Protein AF-A0A0L0T5P8-F1 (afdb_monomer_lite)

Sequence (283 aa):
MVDRSAELSKWLMRARSWLYVDDERKSKTWSIARNLPKYTPVHAQFDTRGKLIWRFAPSTKNEPVLVASTGDAEQVAEFVERTKAEVDQLFSLLPENVCAVVAAEFPDAESELNEVILDLGRRPLLRFFGTSKPAAELTQLPPVTMEDLEAIFEGRKWSSDRRGGIDGMLHRISWISDRDDNVVGLTIRVGRACPPGYGVGQMLQDLVASGKSILILGKPGSGKTHTLRDLCARLSEAGNNVMVVDTSNEVGGPGNIPILSSDTSGRCEPTLVPASLVRVPPR

InterPro domains:
  IPR027417 P-loop containing nucleoside triphosphate hydrolase [G3DSA:3.40.50.300] (199-280)
  IPR027417 P-loop containing nucleoside triphosphate hydrolase [SSF52540] (203-253)

pLDDT: mean 74.09, std 18.76, range [21.67, 97.81]

Radius of gyration: 22.83 Å; chains: 1; bounding box: 57×48×64 Å

Organism: Allomyces macrogynus (strain ATCC 38327) (NCBI:txid578462)

Foldseek 3Di:
DVVVVVVVVVVVVVVVVVVVCVVQLQDPDKDQDQDDDPPADWAWAADPVRGIIIGHDRDDDPDDPPLQQVDDPVQLVVQVVVLLVQLVVVLVLADPVVSVLCVVPPVCCSPFWFKWKAFAQAAIWTPGPPDPDHIDGSPVDGHHHLVRVCSNVPPFDADPQQWGADAQAQKIKHFDADPVRRTRMIMIGSDDAHRHSPACLVRCVVVVVVVDDDDDDDDPPPCRLNSVLNNQQVCVVVVDQDEDADQPCNNQHRHPHGHPSRDPPPRYDDDPDDPPDDDDDDD

Secondary structure (DSSP, 8-state):
-HHHHHHHHHHHHHHHHHHHHHHHHT--SPB--SSPPTTS-EEEEE-TTS-EEEEEPP--TTS-------S-HHHHHHHHHHHHHHHHHHHTTS-HHHHHHHHHH-TTHHHH--EEEEETTS--EEE-SSSSPPPEE-TTSPPPPHHHHHHHHTT----TTSEEE-TTS--EEEEEE-TT--EEEEEEE---PPPTT-SGGGGGHHHHHTT-------STTSSHHHHHHHHHHHHHHTT--EEEE-TTSSSS-SSSSPPGGG-SSS-EEEE---TT---PPP-

Structure (mmCIF, N/CA/C/O backbone):
data_AF-A0A0L0T5P8-F1
#
_entry.id   AF-A0A0L0T5P8-F1
#
loop_
_atom_site.group_PDB
_atom_site.id
_atom_site.type_symbol
_atom_site.label_atom_id
_atom_site.label_alt_id
_atom_site.label_comp_id
_atom_site.label_asym_id
_atom_site.label_entity_id
_atom_site.label_seq_id
_atom_site.pdbx_PDB_ins_code
_atom_site.Cartn_x
_atom_site.Cartn_y
_atom_site.Cartn_z
_atom_site.occupancy
_atom_site.B_iso_or_equiv
_atom_site.auth_seq_id
_atom_site.auth_comp_id
_atom_site.auth_asym_id
_atom_site.auth_atom_id
_atom_site.pdbx_PDB_model_num
ATOM 1 N N . MET A 1 1 ? -34.380 10.183 -28.762 1.00 47.28 1 MET A N 1
ATOM 2 C CA . MET A 1 1 ? -35.395 10.556 -27.743 1.00 47.28 1 MET A CA 1
ATOM 3 C C . MET A 1 1 ? -35.392 9.647 -26.509 1.00 47.28 1 MET A C 1
ATOM 5 O O . MET A 1 1 ? -35.661 10.158 -25.434 1.00 47.28 1 MET A O 1
ATOM 9 N N . VAL A 1 2 ? -35.050 8.356 -26.623 1.00 48.84 2 VAL A N 1
ATOM 10 C CA . VAL A 1 2 ? -35.045 7.388 -25.498 1.00 48.84 2 VAL A CA 1
ATOM 11 C C . VAL A 1 2 ? -33.939 7.658 -24.453 1.00 48.84 2 VAL A C 1
ATOM 13 O O . VAL A 1 2 ? -34.150 7.448 -23.264 1.00 48.84 2 VAL A O 1
ATOM 16 N N . ASP A 1 3 ? -32.800 8.218 -24.869 1.00 55.69 3 ASP A N 1
ATOM 17 C CA . ASP A 1 3 ? -31.620 8.425 -24.008 1.00 55.69 3 ASP A CA 1
ATOM 18 C C . ASP A 1 3 ? -31.807 9.530 -22.944 1.00 55.69 3 ASP A C 1
ATOM 20 O O . ASP A 1 3 ? -31.487 9.361 -21.767 1.00 55.69 3 ASP A O 1
ATOM 24 N N . ARG A 1 4 ? -32.488 10.628 -23.311 1.00 47.72 4 ARG A N 1
ATOM 25 C CA . ARG A 1 4 ? -32.796 11.730 -22.376 1.00 47.72 4 ARG A CA 1
ATOM 26 C C . ARG A 1 4 ? -33.730 11.303 -21.245 1.00 47.72 4 ARG A C 1
ATOM 28 O O . ARG A 1 4 ? -33.654 11.860 -20.156 1.00 47.72 4 ARG A O 1
ATOM 35 N N . SER A 1 5 ? -34.599 10.318 -21.483 1.00 54.16 5 SER A N 1
ATOM 36 C CA . SER A 1 5 ? -35.492 9.798 -20.443 1.00 54.16 5 SER A CA 1
ATOM 37 C C . SER A 1 5 ? -34.725 8.988 -19.399 1.00 54.16 5 SER A C 1
ATOM 39 O O . SER A 1 5 ? -35.028 9.098 -18.214 1.00 54.16 5 SER A O 1
ATOM 41 N N . ALA A 1 6 ? -33.722 8.207 -19.810 1.00 55.28 6 ALA A N 1
ATOM 42 C CA . ALA A 1 6 ? -32.879 7.446 -18.891 1.00 55.28 6 ALA A CA 1
ATOM 43 C C . ALA A 1 6 ? -31.978 8.369 -18.052 1.00 55.28 6 ALA A C 1
ATOM 45 O O . ALA A 1 6 ? -31.805 8.140 -16.851 1.00 55.28 6 ALA A O 1
ATOM 46 N N . GLU A 1 7 ? -31.450 9.438 -18.652 1.00 54.88 7 GLU A N 1
ATOM 47 C CA . GLU A 1 7 ? -30.714 10.477 -17.925 1.00 54.88 7 GLU A CA 1
ATOM 48 C C . GLU A 1 7 ? -31.597 11.239 -16.933 1.00 54.88 7 GLU A C 1
ATOM 50 O O . GLU A 1 7 ? -31.211 11.391 -15.773 1.00 54.88 7 GLU A O 1
ATOM 55 N N . LEU A 1 8 ? -32.808 11.641 -17.334 1.00 54.22 8 LEU A N 1
ATOM 56 C CA . LEU A 1 8 ? -33.781 12.291 -16.449 1.00 54.22 8 LEU A CA 1
ATOM 57 C C . LEU A 1 8 ? -34.194 11.389 -15.281 1.00 54.22 8 LEU A C 1
ATOM 59 O O . LEU A 1 8 ? -34.279 11.863 -14.151 1.00 54.22 8 LEU A O 1
ATOM 63 N N . SER A 1 9 ? -34.396 10.088 -15.509 1.00 59.34 9 SER A N 1
ATOM 64 C CA . SER A 1 9 ? -34.693 9.132 -14.435 1.00 59.34 9 SER A CA 1
ATOM 65 C C . SER A 1 9 ? -33.516 8.953 -13.474 1.00 59.34 9 SER A C 1
ATOM 67 O O . SER A 1 9 ? -33.719 8.936 -12.259 1.00 59.34 9 SER A O 1
ATOM 69 N N . LYS A 1 10 ? -32.277 8.873 -13.982 1.00 52.38 10 LYS A N 1
ATOM 70 C CA . LYS A 1 10 ? -31.066 8.845 -13.141 1.00 52.38 10 LYS A CA 1
ATOM 71 C C . LYS A 1 10 ? -30.913 10.136 -12.335 1.00 52.38 10 LYS A C 1
ATOM 73 O O . LYS A 1 10 ? -30.561 10.076 -11.157 1.00 52.38 10 LYS A O 1
ATOM 78 N N . TRP A 1 11 ? -31.202 11.285 -12.945 1.00 66.06 11 TRP A N 1
ATOM 79 C CA . TRP A 1 11 ? -31.170 12.587 -12.284 1.00 66.06 11 TRP A CA 1
ATOM 80 C C . TRP A 1 11 ? -32.248 12.699 -11.200 1.00 66.06 11 TRP A C 1
ATOM 82 O O . TRP A 1 11 ? -31.926 13.055 -10.074 1.00 66.06 11 TRP A O 1
ATOM 92 N N . LEU A 1 12 ? -33.491 12.292 -11.478 1.00 52.56 12 LEU A N 1
ATOM 93 C CA . LEU A 1 12 ? -34.589 12.268 -10.503 1.00 52.56 12 LEU A CA 1
ATOM 94 C C . LEU A 1 12 ? -34.314 11.315 -9.336 1.00 52.56 12 LEU A C 1
ATOM 96 O O . LEU A 1 12 ? -34.609 11.654 -8.193 1.00 52.56 12 LEU A O 1
ATOM 100 N N . MET A 1 13 ? -33.728 10.144 -9.599 1.00 48.88 13 MET A N 1
ATOM 101 C CA . MET A 1 13 ? -33.300 9.220 -8.544 1.00 48.88 13 MET A CA 1
ATOM 102 C C . MET A 1 13 ? -32.196 9.829 -7.676 1.00 48.88 13 MET A C 1
ATOM 104 O O . MET A 1 13 ? -32.264 9.729 -6.453 1.00 48.88 13 MET A O 1
ATOM 108 N N . ARG A 1 14 ? -31.220 10.518 -8.280 1.00 49.72 14 ARG A N 1
ATOM 109 C CA . ARG A 1 14 ? -30.186 11.257 -7.540 1.00 49.72 14 ARG A CA 1
ATOM 110 C C . ARG A 1 14 ? -30.776 12.408 -6.732 1.00 49.72 14 ARG A C 1
ATOM 112 O O . ARG A 1 14 ? -30.467 12.511 -5.555 1.00 49.72 14 ARG A O 1
ATOM 119 N N . ALA A 1 15 ? -31.655 13.216 -7.318 1.00 53.31 15 ALA A N 1
ATOM 120 C CA . ALA A 1 15 ? -32.298 14.347 -6.656 1.00 53.31 15 ALA A CA 1
ATOM 121 C C . ALA A 1 15 ? -33.186 13.895 -5.486 1.00 53.31 15 ALA A C 1
ATOM 123 O O . ALA A 1 15 ? -33.102 14.461 -4.402 1.00 53.31 15 ALA A O 1
ATOM 124 N N . ARG A 1 16 ? -33.976 12.826 -5.662 1.00 47.94 16 ARG A N 1
ATOM 125 C CA . ARG A 1 16 ? -34.761 12.214 -4.577 1.00 47.94 16 ARG A CA 1
ATOM 126 C C . ARG A 1 16 ? -33.877 11.605 -3.498 1.00 47.94 16 ARG A C 1
ATOM 128 O O . ARG A 1 16 ? -34.173 11.786 -2.326 1.00 47.94 16 ARG A O 1
ATOM 135 N N . SER A 1 17 ? -32.791 10.928 -3.874 1.00 49.50 17 SER A N 1
ATOM 136 C CA . SER A 1 17 ? -31.805 10.429 -2.911 1.00 49.50 17 SER A CA 1
ATOM 137 C C . SER A 1 17 ? -31.167 11.574 -2.127 1.00 49.50 17 SER A C 1
ATOM 139 O O . SER A 1 17 ? -30.911 11.416 -0.942 1.00 49.50 17 SER A O 1
ATOM 141 N N . TRP A 1 18 ? -30.921 12.717 -2.769 1.00 53.34 18 TRP A N 1
ATOM 142 C CA . TRP A 1 18 ? -30.326 13.891 -2.138 1.00 53.34 18 TRP A CA 1
ATOM 143 C C . TRP A 1 18 ? -31.306 14.585 -1.185 1.00 53.34 18 TRP A C 1
ATOM 145 O O . TRP A 1 18 ? -30.951 14.870 -0.049 1.00 53.34 18 TRP A O 1
ATOM 155 N N . LEU A 1 19 ? -32.560 14.772 -1.608 1.00 56.53 19 LEU A N 1
ATOM 156 C CA . LEU A 1 19 ? -33.640 15.305 -0.768 1.00 56.53 19 LEU A CA 1
ATOM 157 C C . LEU A 1 19 ? -33.952 14.390 0.423 1.00 56.53 19 LEU A C 1
ATOM 159 O O . LEU A 1 19 ? -34.147 14.879 1.528 1.00 56.53 19 LEU A O 1
ATOM 163 N N . TYR A 1 20 ? -33.955 13.071 0.214 1.00 54.75 20 TYR A N 1
ATOM 164 C CA . TYR A 1 20 ? -34.126 12.089 1.286 1.00 54.75 20 TYR A CA 1
ATOM 165 C C . TYR A 1 20 ? -32.984 12.170 2.308 1.00 54.75 20 TYR A C 1
ATOM 167 O O . TYR A 1 20 ? -33.226 12.172 3.511 1.00 54.75 20 TYR A O 1
ATOM 175 N N . VAL A 1 21 ? -31.741 12.302 1.833 1.00 57.31 21 VAL A N 1
ATOM 176 C CA . VAL A 1 21 ? -30.575 12.513 2.700 1.00 57.31 21 VAL A CA 1
ATOM 177 C C . VAL A 1 21 ? -30.671 13.843 3.457 1.00 57.31 21 VAL A C 1
ATOM 179 O O . VAL A 1 21 ? -30.341 13.864 4.635 1.00 57.31 21 VAL A O 1
ATOM 182 N N . ASP A 1 22 ? -31.137 14.932 2.835 1.00 59.44 22 ASP A N 1
ATOM 183 C CA . ASP A 1 22 ? -31.295 16.243 3.494 1.00 59.44 22 ASP A CA 1
ATOM 184 C C . ASP A 1 22 ? -32.373 16.241 4.591 1.00 59.44 22 ASP A C 1
ATOM 186 O O . ASP A 1 22 ? -32.187 16.845 5.650 1.00 59.44 22 ASP A O 1
ATOM 190 N N . ASP A 1 23 ? -33.486 15.540 4.366 1.00 57.91 23 ASP A N 1
ATOM 191 C CA . ASP A 1 23 ? -34.571 15.431 5.344 1.00 57.91 23 ASP A CA 1
ATOM 192 C C . ASP A 1 23 ? -34.161 14.561 6.545 1.00 57.91 23 ASP A C 1
ATOM 194 O O . ASP A 1 23 ? -34.309 14.961 7.701 1.00 57.91 23 ASP A O 1
ATOM 198 N N . GLU A 1 24 ? -33.503 13.427 6.288 1.00 59.59 24 GLU A N 1
ATOM 199 C CA . GLU A 1 24 ? -32.916 12.582 7.335 1.00 59.59 24 GLU A CA 1
ATOM 200 C C . GLU A 1 24 ? -31.764 13.282 8.080 1.00 59.59 24 GLU A C 1
ATOM 202 O O . GLU A 1 24 ? -31.577 13.054 9.276 1.00 59.59 24 GLU A O 1
ATOM 207 N N . ARG A 1 25 ? -31.015 14.189 7.428 1.00 58.19 25 ARG A N 1
ATOM 208 C CA . ARG A 1 25 ? -29.945 14.980 8.069 1.00 58.19 25 ARG A CA 1
ATOM 209 C C . ARG A 1 25 ? -30.462 15.868 9.202 1.00 58.19 25 ARG A C 1
ATOM 211 O O . ARG A 1 25 ? -29.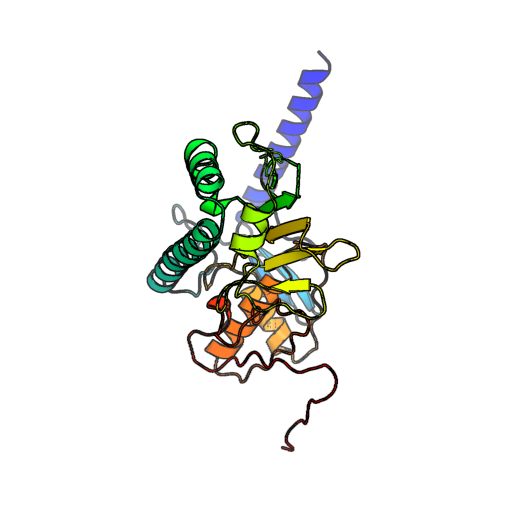710 16.194 10.121 1.00 58.19 25 ARG A O 1
ATOM 218 N N . LYS A 1 26 ? -31.743 16.245 9.153 1.00 56.72 26 LYS A N 1
ATOM 219 C CA . LYS A 1 26 ? -32.428 17.020 10.200 1.00 56.72 26 LYS A CA 1
ATOM 220 C C . LYS A 1 26 ? -32.929 16.135 11.343 1.00 56.72 26 LYS A C 1
ATOM 222 O O . LYS A 1 26 ? -33.225 16.649 12.424 1.00 56.72 26 LYS A O 1
ATOM 227 N N . SER A 1 27 ? -32.995 14.819 11.140 1.00 58.53 27 SER A N 1
ATOM 228 C CA . SER A 1 27 ? -33.409 13.872 12.167 1.00 58.53 27 SER A CA 1
ATOM 229 C C . SER A 1 27 ? -32.291 13.606 13.182 1.00 58.53 27 SER A C 1
ATOM 231 O O . SER A 1 27 ? -31.154 13.292 12.836 1.00 58.53 27 SER A O 1
ATOM 233 N N . LYS A 1 28 ? -32.619 13.693 14.478 1.00 62.12 28 LYS A N 1
ATOM 234 C CA . LYS A 1 28 ? -31.702 13.353 15.586 1.00 62.12 28 LYS A CA 1
ATOM 235 C C . LYS A 1 28 ? -31.730 11.865 1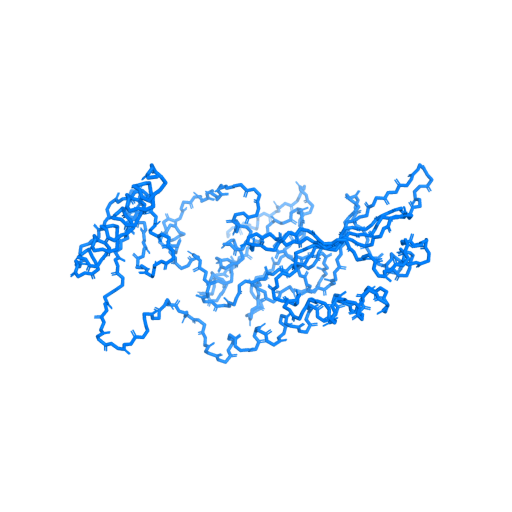5.958 1.00 62.12 28 LYS A C 1
ATOM 237 O O . LYS A 1 28 ? -31.017 11.462 16.883 1.00 62.12 28 LYS A O 1
ATOM 242 N N . THR A 1 29 ? -32.563 11.063 15.294 1.00 69.75 29 THR A N 1
ATOM 243 C CA . THR A 1 29 ? -32.767 9.648 15.622 1.00 69.75 29 THR A CA 1
ATOM 244 C C . THR A 1 29 ? -31.666 8.769 15.042 1.00 69.75 29 THR A C 1
ATOM 246 O O . THR A 1 29 ? -31.234 8.960 13.909 1.00 69.75 29 THR A O 1
ATOM 249 N N . TRP A 1 30 ? -31.237 7.767 15.808 1.00 74.88 30 TRP A N 1
ATOM 250 C CA . TRP A 1 30 ? -30.331 6.731 15.319 1.00 74.88 30 TRP A CA 1
ATOM 251 C C . TRP A 1 30 ? -31.061 5.804 14.340 1.00 74.88 30 TRP A C 1
ATOM 253 O O . TRP A 1 30 ? -32.059 5.175 14.688 1.00 74.88 30 TRP A O 1
ATOM 263 N N . SER A 1 31 ? -30.549 5.717 13.118 1.00 74.69 31 SER A N 1
ATOM 264 C CA . SER A 1 31 ? -30.960 4.760 12.099 1.00 74.69 31 SER A CA 1
ATOM 265 C C . SER A 1 31 ? -30.508 3.345 12.450 1.00 74.69 31 SER A C 1
ATOM 267 O O . SER A 1 31 ? -29.395 3.113 12.916 1.00 74.69 31 SER A O 1
ATOM 269 N N . ILE A 1 32 ? -31.377 2.381 12.144 1.00 64.19 32 ILE A N 1
ATOM 270 C CA . ILE A 1 32 ? -31.169 0.934 12.338 1.00 64.19 32 ILE A CA 1
ATOM 271 C C . ILE A 1 32 ? -30.722 0.255 11.012 1.00 64.19 32 ILE A C 1
ATOM 273 O O . ILE A 1 32 ? -30.687 -0.976 10.880 1.00 64.19 32 ILE A O 1
ATOM 277 N N . ALA A 1 33 ? -30.409 1.056 9.989 1.00 64.19 33 ALA A N 1
ATOM 278 C CA . ALA A 1 33 ? -30.080 0.597 8.644 1.00 64.19 33 ALA A CA 1
ATOM 279 C C . ALA A 1 33 ? -28.724 -0.129 8.585 1.00 64.19 33 ALA A C 1
ATOM 281 O O . ALA A 1 33 ? -27.758 0.269 9.226 1.00 64.19 33 ALA A O 1
ATOM 282 N N . ARG A 1 34 ? -28.645 -1.185 7.759 1.00 60.06 34 ARG A N 1
ATOM 283 C CA . ARG A 1 34 ? -27.464 -2.068 7.660 1.00 60.06 34 ARG A CA 1
ATOM 284 C C . ARG A 1 34 ? -26.218 -1.404 7.066 1.00 60.06 34 ARG A C 1
ATOM 286 O O . ARG A 1 34 ? -25.119 -1.864 7.347 1.00 60.06 34 ARG A O 1
ATOM 293 N N . ASN A 1 35 ? -26.383 -0.379 6.231 1.00 71.50 35 ASN A N 1
ATOM 294 C CA . ASN A 1 35 ? -25.287 0.225 5.475 1.00 71.50 35 ASN A CA 1
ATOM 295 C C . ASN A 1 35 ? -25.104 1.689 5.867 1.00 71.50 35 ASN A C 1
ATOM 297 O O . ASN A 1 35 ? -26.091 2.414 6.004 1.00 71.50 35 ASN A O 1
ATOM 301 N N . LEU A 1 36 ? -23.846 2.119 5.973 1.00 73.44 36 LEU A N 1
ATOM 302 C CA . LEU A 1 36 ? -23.500 3.532 6.089 1.00 73.44 36 LEU A CA 1
ATOM 303 C C . LEU A 1 36 ? -23.765 4.244 4.753 1.00 73.44 36 LEU A C 1
ATOM 305 O O . LEU A 1 36 ? -23.470 3.678 3.689 1.00 73.44 36 LEU A O 1
ATOM 309 N N . PRO A 1 37 ? -24.294 5.477 4.774 1.00 70.00 37 PRO A N 1
ATOM 310 C CA . PRO A 1 37 ? -24.401 6.290 3.575 1.00 70.00 37 PRO A CA 1
ATOM 311 C C . PRO A 1 37 ? -23.000 6.594 3.034 1.00 70.00 37 PRO A C 1
ATOM 313 O O . PRO A 1 37 ? -22.077 6.936 3.771 1.00 70.00 37 PRO A O 1
ATOM 316 N N . LYS A 1 38 ? -22.827 6.443 1.720 1.00 63.41 38 LYS A N 1
ATOM 317 C CA . LYS A 1 38 ? -21.540 6.711 1.072 1.00 63.41 38 LYS A CA 1
ATOM 318 C C . LYS A 1 38 ? -21.305 8.216 0.965 1.00 63.41 38 LYS A C 1
ATOM 320 O O . LYS A 1 38 ? -22.240 8.968 0.700 1.00 63.41 38 LYS A O 1
ATOM 325 N N . TYR A 1 39 ? -20.048 8.627 1.128 1.00 58.59 39 TYR A N 1
ATOM 326 C CA . TYR A 1 39 ? -19.583 10.009 0.931 1.00 58.59 39 TYR A CA 1
ATOM 327 C C . TYR A 1 39 ? -20.285 11.062 1.804 1.00 58.59 39 TYR A C 1
ATOM 329 O O . TYR A 1 39 ? -20.240 12.246 1.489 1.00 58.59 39 TYR A O 1
ATOM 337 N N . THR A 1 40 ? -20.947 10.643 2.887 1.00 65.62 40 THR A N 1
ATOM 338 C CA . THR A 1 40 ? -21.667 11.548 3.788 1.00 65.62 40 THR A CA 1
ATOM 339 C C . THR A 1 40 ? -21.185 11.343 5.222 1.00 65.62 40 THR A C 1
ATOM 341 O O . THR A 1 40 ? -21.195 10.204 5.691 1.00 65.62 40 THR A O 1
ATOM 344 N N . PRO A 1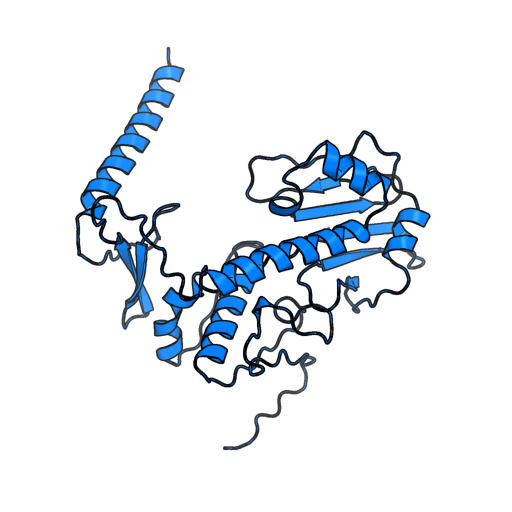 41 ? -20.787 12.410 5.937 1.00 66.44 41 PRO A N 1
ATOM 345 C CA . PRO A 1 41 ? -20.418 12.312 7.343 1.00 66.44 41 PRO A CA 1
ATOM 346 C C . PRO A 1 41 ? -21.585 11.848 8.224 1.00 66.44 41 PRO A C 1
ATOM 348 O O . PRO A 1 41 ? -22.693 12.389 8.158 1.00 66.44 41 PRO A O 1
ATOM 351 N N . VAL A 1 42 ? -21.320 10.868 9.085 1.00 75.81 42 VAL A N 1
ATOM 352 C CA . VAL A 1 42 ? -22.282 10.315 10.046 1.00 75.81 42 VAL A CA 1
ATOM 353 C C . VAL A 1 42 ? -21.609 10.047 11.385 1.00 75.81 42 VAL A C 1
ATOM 355 O O . VAL A 1 42 ? -20.412 9.779 11.445 1.00 75.81 42 VAL A O 1
ATOM 358 N N . HIS A 1 43 ? -22.393 10.072 12.459 1.00 76.50 43 HIS A N 1
ATOM 359 C CA . HIS A 1 43 ? -22.022 9.430 13.717 1.00 76.50 43 HIS A CA 1
ATOM 360 C C . HIS A 1 43 ? -22.494 7.982 13.671 1.00 76.50 43 HIS A C 1
ATOM 362 O O . HIS A 1 43 ? -23.639 7.724 13.305 1.00 76.50 43 HIS A O 1
ATOM 368 N N . ALA A 1 44 ? -21.633 7.043 14.044 1.00 79.75 44 ALA A N 1
ATOM 369 C CA . ALA A 1 44 ? -21.928 5.619 13.995 1.00 79.75 44 ALA A CA 1
ATOM 370 C C . ALA A 1 44 ? -21.348 4.906 15.218 1.00 79.75 44 ALA A C 1
ATOM 372 O O . ALA A 1 44 ? -20.282 5.281 15.699 1.00 79.75 44 ALA A O 1
ATOM 373 N N . GLN A 1 45 ? -22.076 3.907 15.705 1.00 79.69 45 GLN A N 1
ATOM 374 C CA . GLN A 1 45 ? -21.706 3.056 16.835 1.00 79.69 45 GLN A CA 1
ATOM 375 C C . GLN A 1 45 ? -22.425 1.704 16.708 1.00 79.69 45 GLN A C 1
ATOM 377 O O . GLN A 1 45 ? -23.363 1.556 15.922 1.00 79.69 45 GLN A O 1
ATOM 382 N N . PHE A 1 46 ? -22.020 0.719 17.485 1.00 81.81 46 PHE A N 1
ATOM 383 C CA . PHE A 1 46 ? -22.695 -0.554 17.662 1.00 81.81 46 PHE A CA 1
ATOM 384 C C . PHE A 1 46 ? -23.568 -0.522 18.920 1.00 81.81 46 PHE A C 1
ATOM 386 O O . PHE A 1 46 ? -23.179 -0.064 19.991 1.00 81.81 46 PHE A O 1
ATOM 393 N N . ASP A 1 47 ? -24.801 -1.010 18.797 1.00 82.56 47 ASP A N 1
ATOM 394 C CA . ASP A 1 47 ? -25.666 -1.186 19.961 1.00 82.56 47 ASP A CA 1
ATOM 395 C C . ASP A 1 47 ? -25.198 -2.359 20.850 1.00 82.56 47 ASP A C 1
ATOM 397 O O . ASP A 1 47 ? -24.282 -3.117 20.522 1.00 82.56 47 ASP A O 1
ATOM 401 N N . THR A 1 48 ? -25.879 -2.572 21.977 1.00 79.12 48 THR A N 1
ATOM 402 C CA . THR A 1 48 ? -25.573 -3.667 22.918 1.00 79.12 48 THR A CA 1
ATOM 403 C C . THR A 1 48 ? -25.708 -5.071 22.313 1.00 79.12 48 THR A C 1
ATOM 405 O O . THR A 1 48 ? -25.211 -6.045 22.884 1.00 79.12 48 THR A O 1
ATOM 408 N N . ARG A 1 49 ? -26.363 -5.200 21.153 1.00 81.88 49 ARG A N 1
ATOM 409 C CA . ARG A 1 49 ? -26.517 -6.448 20.394 1.00 81.88 49 ARG A CA 1
ATOM 410 C C . ARG A 1 49 ? -25.474 -6.582 19.279 1.00 81.88 49 ARG A C 1
ATOM 412 O O . ARG A 1 49 ? -25.508 -7.574 18.555 1.00 81.88 49 ARG A O 1
ATOM 419 N N . GLY A 1 50 ? -24.551 -5.628 19.146 1.00 76.44 50 GLY A N 1
ATOM 420 C CA . GLY A 1 50 ? -23.534 -5.610 18.097 1.00 76.44 50 GLY A CA 1
ATOM 421 C C . GLY A 1 50 ? -24.090 -5.224 16.727 1.00 76.44 50 GLY A C 1
ATOM 422 O O . GLY A 1 50 ? -23.511 -5.591 15.705 1.00 76.44 50 GLY A O 1
ATOM 423 N N . LYS A 1 51 ? -25.223 -4.514 16.672 1.00 83.56 51 LYS A N 1
ATOM 424 C CA . LYS A 1 51 ? -25.778 -3.996 15.422 1.00 83.56 51 LYS A CA 1
ATOM 425 C C . LYS A 1 51 ? -25.304 -2.567 15.196 1.00 83.56 51 LYS A C 1
ATOM 427 O O . LYS A 1 51 ? -25.485 -1.711 16.056 1.00 83.56 51 LYS A O 1
ATOM 432 N N . LEU A 1 52 ? -24.757 -2.311 14.009 1.00 82.50 52 LEU A N 1
ATOM 433 C CA . LEU A 1 52 ? -24.398 -0.964 13.582 1.00 82.50 52 LEU A CA 1
ATOM 434 C C . LEU A 1 52 ? -25.646 -0.074 13.546 1.00 82.50 52 LEU A C 1
ATOM 436 O O . LEU A 1 52 ? -26.624 -0.377 12.858 1.00 82.50 52 LEU A O 1
ATOM 440 N N . ILE A 1 53 ? -25.568 1.036 14.264 1.00 85.19 53 ILE A N 1
ATOM 441 C CA . ILE A 1 53 ? -26.524 2.132 14.253 1.00 85.19 53 ILE A CA 1
ATOM 442 C C . ILE A 1 53 ? -25.784 3.418 13.901 1.00 85.19 53 ILE A C 1
ATOM 444 O O . ILE A 1 53 ? -24.629 3.622 14.272 1.00 85.19 53 ILE A O 1
ATOM 448 N N . TRP A 1 54 ? -26.434 4.301 13.154 1.00 84.00 54 TRP A N 1
ATOM 449 C CA . TRP A 1 54 ? -25.809 5.551 12.727 1.00 84.00 54 TRP A CA 1
ATOM 450 C C . TRP A 1 54 ? -26.824 6.681 12.641 1.00 84.00 54 TRP A C 1
ATOM 452 O O . TRP A 1 54 ? -28.018 6.443 12.537 1.00 84.00 54 TRP A O 1
ATOM 462 N N . ARG A 1 55 ? -26.369 7.924 12.697 1.00 80.81 55 ARG A N 1
ATOM 463 C CA . ARG A 1 55 ? -27.185 9.114 12.441 1.00 80.81 55 ARG A CA 1
ATOM 464 C C . ARG A 1 55 ? -26.364 10.126 11.672 1.00 80.81 55 ARG A C 1
ATOM 466 O O . ARG A 1 55 ? -25.138 10.141 11.779 1.00 80.81 55 ARG A O 1
ATOM 473 N N . PHE A 1 56 ? -27.025 10.995 10.927 1.00 76.00 56 PHE A N 1
ATOM 474 C CA . PHE A 1 56 ? -26.326 12.109 10.313 1.00 76.00 56 PHE A CA 1
ATOM 475 C C . PHE A 1 56 ? -25.732 13.020 11.384 1.00 76.00 56 PHE A C 1
ATOM 477 O O . PHE A 1 56 ? -26.327 13.248 12.442 1.00 76.00 56 PHE A O 1
ATOM 484 N N . ALA A 1 57 ? -24.525 13.509 11.120 1.00 64.81 57 ALA A N 1
ATOM 485 C CA . ALA A 1 57 ? -23.924 14.499 11.989 1.00 64.81 57 ALA A CA 1
ATOM 486 C C . ALA A 1 57 ? -24.768 15.787 11.920 1.00 64.81 57 ALA A C 1
ATOM 488 O O . ALA A 1 57 ? -25.083 16.242 10.810 1.00 64.81 57 ALA A O 1
ATOM 489 N N . PRO A 1 58 ? -25.174 16.359 13.068 1.00 59.47 58 PRO A N 1
ATOM 490 C CA . PRO A 1 58 ? -26.012 17.549 13.085 1.00 59.47 58 PRO A CA 1
ATOM 491 C C . PRO A 1 58 ? -25.288 18.695 12.371 1.00 59.47 58 PRO A C 1
ATOM 493 O O . PRO A 1 58 ? -24.171 19.046 12.738 1.00 59.47 58 PRO A O 1
ATOM 496 N N . SER A 1 59 ? -25.911 19.275 11.342 1.00 51.19 59 SER A N 1
ATOM 497 C CA . SER A 1 59 ? -25.367 20.463 10.684 1.00 51.19 59 SER A CA 1
ATOM 498 C C . SER A 1 59 ? -25.673 21.696 11.537 1.00 51.19 59 SER A C 1
ATOM 500 O O . SER A 1 59 ? -26.792 22.219 11.497 1.00 51.19 59 SER A O 1
ATOM 502 N N . THR A 1 60 ? -24.708 22.190 12.305 1.00 46.12 60 THR A N 1
ATOM 503 C CA . THR A 1 60 ? -24.706 23.610 12.668 1.00 46.12 60 THR A CA 1
ATOM 504 C C . THR A 1 60 ? -24.411 24.398 11.391 1.00 46.12 60 THR A C 1
ATOM 506 O O . THR A 1 60 ? -23.556 24.024 10.590 1.00 46.12 60 THR A O 1
ATOM 509 N N . LYS A 1 61 ? -25.223 25.422 11.103 1.00 45.03 61 LYS A N 1
ATOM 510 C CA . LYS A 1 61 ? -25.115 26.218 9.871 1.00 45.03 61 LYS A CA 1
ATOM 511 C C . LYS A 1 61 ? -23.664 26.701 9.683 1.00 45.03 61 LYS A C 1
ATOM 513 O O . LYS A 1 61 ? -23.137 27.358 10.569 1.00 45.03 61 LYS A O 1
ATOM 518 N N . ASN A 1 62 ? -23.086 26.420 8.512 1.00 42.50 62 ASN A N 1
ATOM 519 C CA . ASN A 1 62 ? -21.772 26.881 8.035 1.00 42.50 62 ASN A CA 1
ATOM 520 C C . ASN A 1 62 ? -20.496 26.366 8.720 1.00 42.50 62 ASN A C 1
ATOM 522 O O . ASN A 1 62 ? -19.421 26.853 8.378 1.00 42.50 62 ASN A O 1
ATOM 526 N N . GLU A 1 63 ? -20.553 25.339 9.563 1.00 36.59 63 GLU A N 1
ATOM 527 C CA . GLU A 1 63 ? -19.330 24.631 9.963 1.00 36.59 63 GLU A CA 1
ATOM 528 C C . GLU A 1 63 ? -19.192 23.329 9.164 1.00 36.59 63 GLU A C 1
ATOM 530 O O . GLU A 1 63 ? -20.170 22.578 9.039 1.00 36.59 63 GLU A O 1
ATOM 535 N N . PRO A 1 64 ? -18.014 23.036 8.577 1.00 36.59 64 PRO A N 1
ATOM 536 C CA . PRO A 1 64 ? -17.766 21.710 8.042 1.00 36.59 64 PRO A CA 1
ATOM 537 C C . PRO A 1 64 ? -17.995 20.711 9.174 1.00 36.59 64 PRO A C 1
ATOM 539 O O . PRO A 1 64 ? -17.482 20.881 10.278 1.00 36.59 64 PRO A O 1
ATOM 542 N N . VAL A 1 65 ? -18.797 19.679 8.906 1.00 41.28 65 VAL A N 1
ATOM 543 C CA . VAL A 1 65 ? -18.919 18.552 9.826 1.00 41.28 65 VAL A CA 1
ATOM 544 C C . VAL A 1 65 ? -17.526 17.954 9.946 1.00 41.28 65 VAL A C 1
ATOM 546 O O . VAL A 1 65 ? -17.077 17.241 9.047 1.00 41.28 65 VAL A O 1
ATOM 549 N N . LEU A 1 66 ? -16.846 18.271 11.042 1.00 41.28 66 LEU A N 1
ATOM 550 C CA . LEU A 1 66 ? -15.612 17.623 11.427 1.00 41.28 66 LEU A CA 1
ATOM 551 C C . LEU A 1 66 ? -15.980 16.158 11.666 1.00 41.28 66 LEU A C 1
ATOM 553 O O . LEU A 1 66 ? -16.610 15.809 12.665 1.00 41.28 66 LEU A O 1
ATOM 557 N N . VAL A 1 67 ? -15.636 15.290 10.707 1.00 43.59 67 VAL A N 1
ATOM 558 C CA . VAL A 1 67 ? -15.369 13.883 11.024 1.00 43.59 67 VAL A CA 1
ATOM 559 C C . VAL A 1 67 ? -14.448 13.956 12.226 1.00 43.59 67 VAL A C 1
ATOM 561 O O . VAL A 1 67 ? -13.461 14.675 12.130 1.00 43.59 67 VAL A O 1
ATOM 564 N N . ALA A 1 68 ? -14.825 13.350 13.353 1.00 42.41 68 ALA A N 1
ATOM 565 C CA . ALA A 1 68 ? -14.089 13.472 14.604 1.00 42.41 68 ALA A CA 1
ATOM 566 C C . ALA A 1 68 ? -12.632 13.019 14.401 1.00 42.41 68 ALA A C 1
ATOM 568 O O . ALA A 1 68 ? -12.302 11.852 14.595 1.00 42.41 68 ALA A O 1
ATOM 569 N N . SER A 1 69 ? -11.773 13.941 13.965 1.00 46.22 69 SER A N 1
ATOM 570 C CA . SER A 1 69 ? -10.339 13.781 13.928 1.00 46.22 69 SER A CA 1
ATOM 571 C C . SER A 1 69 ? -9.925 13.940 15.373 1.00 46.22 69 SER A C 1
ATOM 573 O O . SER A 1 69 ? -9.876 15.037 15.917 1.00 46.22 69 SER A O 1
ATOM 575 N N . THR A 1 70 ? -9.716 12.812 16.033 1.00 49.69 70 THR A N 1
ATOM 576 C CA . THR A 1 70 ? -9.104 12.800 17.361 1.00 49.69 70 THR A CA 1
ATOM 577 C C . THR A 1 70 ? -7.614 13.148 17.296 1.00 49.69 70 THR A C 1
ATOM 579 O O . THR A 1 70 ? -7.003 13.299 18.343 1.00 49.69 70 THR A O 1
ATOM 582 N N . GLY A 1 71 ? -7.037 13.246 16.090 1.00 53.94 71 GLY A N 1
ATOM 583 C CA . GLY A 1 71 ? -5.666 13.695 15.867 1.00 53.94 71 GLY A CA 1
ATOM 584 C C . GLY A 1 71 ? -5.573 15.217 15.872 1.00 53.94 71 GLY A C 1
ATOM 585 O O . GLY A 1 71 ? -6.428 15.895 15.296 1.00 53.94 71 GLY A O 1
ATOM 586 N N . ASP A 1 72 ? -4.531 15.731 16.518 1.00 64.44 72 ASP A N 1
ATOM 587 C CA . ASP A 1 72 ? -4.164 17.145 16.469 1.00 64.44 72 ASP A CA 1
ATOM 588 C C . ASP A 1 72 ? -3.878 17.562 15.012 1.00 64.44 72 ASP A C 1
ATOM 590 O O . ASP A 1 72 ? -3.336 16.778 14.228 1.00 64.44 72 ASP A O 1
ATOM 594 N N . ALA A 1 73 ? -4.236 18.788 14.625 1.00 69.81 73 ALA A N 1
ATOM 595 C CA . ALA A 1 73 ? -3.973 19.299 13.279 1.00 69.81 73 ALA A CA 1
ATOM 596 C C . ALA A 1 73 ? -2.469 19.278 12.951 1.00 69.81 73 ALA A C 1
ATOM 598 O O . ALA A 1 73 ? -2.092 19.017 11.808 1.00 69.81 73 ALA A O 1
ATOM 599 N N . GLU A 1 74 ? -1.626 19.489 13.965 1.00 71.81 74 GLU A N 1
ATOM 600 C CA . GLU A 1 74 ? -0.169 19.391 13.859 1.00 71.81 74 GLU A CA 1
ATOM 601 C C . GLU A 1 74 ? 0.287 17.956 13.543 1.00 71.81 74 GLU A C 1
ATOM 603 O O . GLU A 1 74 ? 1.030 17.743 12.586 1.00 71.81 74 GLU A O 1
ATOM 608 N N . GLN A 1 75 ? -0.253 16.955 14.248 1.00 66.69 75 GLN A N 1
ATOM 609 C CA . GLN A 1 75 ? 0.049 15.534 14.013 1.00 66.69 75 GLN A CA 1
ATOM 610 C C . GLN A 1 75 ? -0.380 15.071 12.617 1.00 66.69 75 GLN A C 1
ATOM 612 O O . GLN A 1 75 ? 0.291 14.262 11.976 1.00 66.69 75 GLN A O 1
ATOM 617 N N . VAL A 1 76 ? -1.517 15.575 12.130 1.00 68.88 76 VAL A N 1
ATOM 618 C CA . VAL A 1 76 ? -2.022 15.260 10.788 1.00 68.88 76 VAL A CA 1
ATOM 619 C C . VAL A 1 76 ? -1.122 15.874 9.716 1.00 68.88 76 VAL A C 1
ATOM 621 O O . VAL A 1 76 ? -0.821 15.202 8.731 1.00 68.88 76 VAL A O 1
ATOM 624 N N . ALA A 1 77 ? -0.674 17.119 9.898 1.00 74.44 77 ALA A N 1
ATOM 625 C CA . ALA A 1 77 ? 0.245 17.775 8.972 1.00 74.44 77 ALA A CA 1
ATOM 626 C C . ALA A 1 77 ? 1.608 17.065 8.924 1.00 74.44 77 ALA A C 1
ATOM 628 O O . ALA A 1 77 ? 2.093 16.754 7.837 1.00 74.44 77 ALA A O 1
ATOM 629 N N . GLU A 1 78 ? 2.179 16.729 10.084 1.00 75.50 78 GLU A N 1
ATOM 630 C CA . GLU A 1 78 ? 3.425 15.959 10.180 1.00 75.50 78 GLU A CA 1
ATOM 631 C C . GLU A 1 78 ? 3.300 14.594 9.484 1.00 75.50 78 GLU A C 1
ATOM 633 O O . GLU A 1 78 ? 4.172 14.200 8.707 1.00 75.50 78 GLU A O 1
ATOM 638 N N . PHE A 1 79 ? 2.183 13.891 9.699 1.00 75.44 79 PHE A N 1
ATOM 639 C CA . PHE A 1 79 ? 1.904 12.621 9.033 1.00 75.44 79 PHE A CA 1
ATOM 640 C C . PHE A 1 79 ? 1.872 12.759 7.505 1.00 75.44 79 PHE A C 1
ATOM 642 O O . PHE A 1 79 ? 2.401 11.897 6.800 1.00 75.44 79 PHE A O 1
ATOM 649 N N . VAL A 1 80 ? 1.243 13.815 6.982 1.00 76.81 80 VAL A N 1
ATOM 650 C CA . VAL A 1 80 ? 1.144 14.053 5.534 1.00 76.81 80 VAL A CA 1
ATOM 651 C C . VAL A 1 80 ? 2.520 14.332 4.934 1.00 76.81 80 VAL A C 1
ATOM 653 O O . VAL A 1 80 ? 2.883 13.681 3.955 1.00 76.81 80 VAL A O 1
ATOM 656 N N . GLU A 1 81 ? 3.302 15.227 5.539 1.00 80.25 81 GLU A N 1
ATOM 657 C CA . GLU A 1 81 ? 4.656 15.551 5.070 1.00 80.25 81 GLU A CA 1
ATOM 658 C C . GLU A 1 81 ? 5.576 14.328 5.106 1.00 80.25 81 GLU A C 1
ATOM 660 O O . GLU A 1 81 ? 6.285 14.038 4.143 1.00 80.25 81 GLU A O 1
ATOM 665 N N . ARG A 1 82 ? 5.513 13.535 6.178 1.00 76.31 82 ARG A N 1
ATOM 666 C CA . ARG A 1 82 ? 6.295 12.302 6.265 1.00 76.31 82 ARG A CA 1
ATOM 667 C C . ARG A 1 82 ? 5.836 11.249 5.258 1.00 76.31 82 ARG A C 1
ATOM 669 O O . ARG A 1 82 ? 6.681 10.618 4.636 1.00 76.31 82 ARG A O 1
ATOM 676 N N . THR A 1 83 ? 4.529 11.080 5.050 1.00 79.25 83 THR A N 1
ATOM 677 C CA . THR A 1 83 ? 4.003 10.159 4.022 1.00 79.25 83 THR A CA 1
ATOM 678 C C . THR A 1 83 ? 4.507 10.550 2.636 1.00 79.25 83 THR A C 1
ATOM 680 O O . THR A 1 83 ? 4.842 9.680 1.835 1.00 79.25 83 THR A O 1
ATOM 683 N N . LYS A 1 84 ? 4.590 11.854 2.356 1.00 83.56 84 LYS A N 1
ATOM 684 C CA . LYS A 1 84 ? 5.173 12.361 1.116 1.00 83.56 84 LYS A CA 1
ATOM 685 C C . LYS A 1 84 ? 6.650 11.976 1.000 1.00 83.56 84 LYS A C 1
ATOM 687 O O . LYS A 1 84 ? 7.027 11.359 0.013 1.00 83.56 84 LYS A O 1
ATOM 692 N N . ALA A 1 85 ? 7.441 12.208 2.048 1.00 85.12 85 ALA A N 1
ATOM 693 C CA . ALA A 1 85 ? 8.850 11.814 2.078 1.00 85.12 85 ALA A CA 1
ATOM 694 C C . ALA A 1 85 ? 9.065 10.291 1.918 1.00 85.12 85 ALA A C 1
ATOM 696 O O . ALA A 1 85 ? 10.012 9.867 1.258 1.00 85.12 85 ALA A O 1
ATOM 697 N N . GLU A 1 86 ? 8.186 9.455 2.485 1.00 86.62 86 GLU A N 1
ATOM 698 C CA . GLU A 1 86 ? 8.222 7.993 2.307 1.00 86.62 86 GLU A CA 1
ATOM 699 C C . GLU A 1 86 ? 7.987 7.599 0.840 1.00 86.62 86 GLU A C 1
ATOM 701 O O . GLU A 1 86 ? 8.704 6.762 0.286 1.00 86.62 86 GLU A O 1
ATOM 706 N N . VAL A 1 87 ? 7.020 8.245 0.185 1.00 86.88 87 VAL A N 1
ATOM 707 C CA . VAL A 1 87 ? 6.738 8.038 -1.239 1.00 86.88 87 VAL A CA 1
ATOM 708 C C . VAL A 1 87 ? 7.884 8.555 -2.116 1.00 86.88 87 VAL A C 1
ATOM 710 O O . VAL A 1 87 ? 8.262 7.871 -3.066 1.00 86.88 87 VAL A O 1
ATOM 713 N N . ASP A 1 88 ? 8.500 9.686 -1.778 1.00 88.00 88 ASP A N 1
ATOM 714 C CA . ASP A 1 88 ? 9.688 10.198 -2.473 1.00 88.00 88 ASP A CA 1
ATOM 715 C C . ASP A 1 88 ? 10.868 9.224 -2.356 1.00 88.00 88 ASP A C 1
ATOM 717 O O . ASP A 1 88 ? 11.567 8.950 -3.334 1.00 88.00 88 ASP A O 1
ATOM 721 N N . GLN A 1 89 ? 11.061 8.626 -1.176 1.00 88.25 89 GLN A N 1
ATOM 722 C CA . GLN A 1 89 ? 12.068 7.588 -0.969 1.00 88.25 89 GLN A CA 1
ATOM 723 C C . GLN A 1 89 ? 11.749 6.303 -1.744 1.00 88.25 89 GLN A C 1
ATOM 725 O O . GLN A 1 89 ? 12.665 5.606 -2.171 1.00 88.25 89 GLN A O 1
ATOM 730 N N . LEU A 1 90 ? 10.474 5.967 -1.951 1.00 89.69 90 LEU A N 1
ATOM 731 C CA . LEU A 1 90 ? 10.101 4.878 -2.851 1.00 89.69 90 LEU A CA 1
ATOM 732 C C . LEU A 1 90 ? 10.464 5.210 -4.300 1.00 89.69 90 LEU A C 1
ATOM 734 O O . LEU A 1 90 ? 11.000 4.354 -5.003 1.00 89.69 90 LEU A O 1
ATOM 738 N N . PHE A 1 91 ? 10.162 6.430 -4.749 1.00 89.81 91 PHE A N 1
ATOM 739 C CA . PHE A 1 91 ? 10.478 6.867 -6.103 1.00 89.81 91 PHE A CA 1
ATOM 740 C C . PHE A 1 91 ? 11.983 6.900 -6.348 1.00 89.81 91 PHE A C 1
ATOM 742 O O . PHE A 1 91 ? 12.412 6.466 -7.408 1.00 89.81 91 PHE A O 1
ATOM 749 N N . SER A 1 92 ? 12.799 7.282 -5.364 1.00 89.38 92 SER A N 1
ATOM 750 C CA . SER A 1 92 ? 14.262 7.252 -5.506 1.00 89.38 92 SER A CA 1
ATOM 751 C C . SER A 1 92 ? 14.847 5.849 -5.715 1.00 89.38 92 SER A C 1
ATOM 753 O O . SER A 1 92 ? 16.008 5.730 -6.099 1.00 89.38 92 SER A O 1
ATOM 755 N N . LEU A 1 93 ? 14.059 4.787 -5.500 1.00 90.12 93 LEU A N 1
ATOM 756 C CA . LEU A 1 93 ? 14.455 3.428 -5.860 1.00 90.12 93 LEU A CA 1
ATOM 757 C C . LEU A 1 93 ? 14.279 3.132 -7.347 1.00 90.12 93 LEU A C 1
ATOM 759 O O . LEU A 1 93 ? 14.920 2.217 -7.845 1.00 90.12 93 LEU A O 1
ATOM 763 N N . LEU A 1 94 ? 13.367 3.816 -8.035 1.00 91.81 94 LEU A N 1
ATOM 764 C CA . LEU A 1 94 ? 13.098 3.549 -9.442 1.00 91.81 94 LEU A CA 1
ATOM 765 C C . LEU A 1 94 ? 14.216 4.134 -10.321 1.00 91.81 94 LEU A C 1
ATOM 767 O O . LEU A 1 94 ? 14.842 5.125 -9.940 1.00 91.81 94 LEU A O 1
ATOM 771 N N . PRO A 1 95 ? 14.426 3.582 -11.528 1.00 90.88 95 PRO A N 1
ATOM 772 C CA . PRO A 1 95 ? 15.331 4.166 -12.507 1.00 90.88 95 PRO A CA 1
ATOM 773 C C . PRO A 1 95 ? 15.006 5.645 -12.777 1.00 90.88 95 PRO A C 1
ATOM 775 O O . PRO A 1 95 ? 13.837 6.033 -12.862 1.00 90.88 95 PRO A O 1
ATOM 778 N N . GLU A 1 96 ? 16.035 6.480 -12.941 1.00 90.62 96 GLU A N 1
ATOM 779 C CA . GLU A 1 96 ? 15.898 7.943 -13.054 1.00 90.62 96 GLU A CA 1
ATOM 780 C C . GLU A 1 96 ? 14.954 8.364 -14.195 1.00 90.62 96 GLU A C 1
ATOM 782 O O . GLU A 1 96 ? 14.135 9.274 -14.050 1.00 90.62 96 GLU A O 1
ATOM 787 N N . ASN A 1 97 ? 15.007 7.646 -15.318 1.00 91.56 97 ASN A N 1
ATOM 788 C CA . ASN A 1 97 ? 14.120 7.853 -16.461 1.00 91.56 97 ASN A CA 1
ATOM 789 C C . ASN A 1 97 ? 12.642 7.563 -16.126 1.00 91.56 97 ASN A C 1
ATOM 791 O O . ASN A 1 97 ? 11.762 8.293 -16.583 1.00 91.56 97 ASN A O 1
ATOM 795 N N . VAL A 1 98 ? 12.358 6.546 -15.303 1.00 92.50 98 VAL A N 1
ATOM 796 C CA . VAL A 1 98 ? 11.008 6.240 -14.807 1.00 92.50 98 VAL A CA 1
ATOM 797 C C . VAL A 1 98 ? 10.502 7.391 -13.951 1.00 92.50 98 VAL A C 1
ATOM 799 O O . VAL A 1 98 ? 9.405 7.888 -14.199 1.00 92.50 98 VAL A O 1
ATOM 802 N N . CYS A 1 99 ? 11.310 7.866 -13.002 1.00 92.06 99 CYS A N 1
ATOM 803 C CA . CYS A 1 99 ? 10.959 9.000 -12.145 1.00 92.06 99 CYS A CA 1
ATOM 804 C C . CYS A 1 99 ? 10.655 10.265 -12.947 1.00 92.06 99 CYS A C 1
ATOM 806 O O . CYS A 1 99 ? 9.633 10.908 -12.710 1.00 92.06 99 CYS A O 1
ATOM 808 N N . ALA A 1 100 ? 11.497 10.593 -13.929 1.00 92.06 100 ALA A N 1
ATOM 809 C CA . ALA A 1 100 ? 11.311 11.768 -14.772 1.00 92.06 100 ALA A CA 1
ATOM 810 C C . ALA A 1 100 ? 9.983 11.724 -15.549 1.00 92.06 100 ALA A C 1
ATOM 812 O O . ALA A 1 100 ? 9.250 12.713 -15.579 1.00 92.06 100 ALA A O 1
ATOM 813 N N . VAL A 1 101 ? 9.640 10.573 -16.139 1.00 93.56 101 VAL A N 1
ATOM 814 C CA . VAL A 1 101 ? 8.373 10.406 -16.870 1.00 93.56 101 VAL A CA 1
ATOM 815 C C . VAL A 1 101 ? 7.176 10.442 -15.922 1.00 93.56 101 VAL A C 1
ATOM 817 O O . VAL A 1 101 ? 6.180 11.096 -16.228 1.00 93.56 101 VAL A O 1
ATOM 820 N N . VAL A 1 102 ? 7.269 9.793 -14.757 1.00 91.69 102 VAL A N 1
ATOM 821 C CA . VAL A 1 102 ? 6.201 9.820 -13.747 1.00 91.69 102 VAL A CA 1
ATOM 822 C C . VAL A 1 102 ? 5.928 11.254 -13.290 1.00 91.69 102 VAL A C 1
ATOM 824 O O . VAL A 1 102 ? 4.776 11.676 -13.302 1.00 91.69 102 VAL A O 1
ATOM 827 N N . ALA A 1 103 ? 6.967 12.023 -12.961 1.00 90.31 103 ALA A N 1
ATOM 828 C CA . ALA A 1 103 ? 6.826 13.409 -12.521 1.00 90.31 103 ALA A CA 1
ATOM 829 C C . ALA A 1 103 ? 6.241 14.326 -13.612 1.00 90.31 103 ALA A C 1
ATOM 831 O O . ALA A 1 103 ? 5.458 15.225 -13.308 1.00 90.31 103 ALA A O 1
ATOM 832 N N . ALA A 1 104 ? 6.598 14.100 -14.880 1.00 91.62 104 ALA A N 1
ATOM 833 C CA . ALA A 1 104 ? 6.136 14.923 -15.996 1.00 91.62 104 ALA A CA 1
ATOM 834 C C . ALA A 1 104 ? 4.690 14.617 -16.424 1.00 91.62 104 ALA A C 1
ATOM 836 O O . ALA A 1 104 ? 3.924 15.538 -16.708 1.00 91.62 104 ALA A O 1
ATOM 837 N N . GLU A 1 105 ? 4.312 13.338 -16.494 1.00 91.31 105 GLU A N 1
ATOM 838 C CA . GLU A 1 105 ? 3.012 12.911 -17.033 1.00 91.31 105 GLU A CA 1
ATOM 839 C C . GLU A 1 105 ? 1.955 12.654 -15.941 1.00 91.31 105 GLU A C 1
ATOM 841 O O . GLU A 1 105 ? 0.753 12.695 -16.218 1.00 91.31 105 GLU A O 1
ATOM 846 N N . PHE A 1 106 ? 2.374 12.419 -14.692 1.00 90.25 106 PHE A N 1
ATOM 847 C CA . PHE A 1 106 ? 1.499 12.044 -13.577 1.00 90.25 106 PHE A CA 1
ATOM 848 C C . PHE A 1 106 ? 1.791 12.885 -12.320 1.00 90.25 106 PHE A C 1
ATOM 850 O O . PHE A 1 106 ? 2.272 12.349 -11.322 1.00 90.25 106 PHE A O 1
ATOM 857 N N . PRO A 1 107 ? 1.442 14.186 -12.303 1.00 86.44 107 PRO A N 1
ATOM 858 C CA . PRO A 1 107 ? 1.728 15.072 -11.166 1.00 86.44 107 PRO A CA 1
ATOM 859 C C . PRO A 1 107 ? 1.070 14.623 -9.848 1.00 86.44 107 PRO A C 1
ATOM 861 O O . PRO A 1 107 ? 1.586 14.911 -8.775 1.00 86.44 107 PRO A O 1
ATOM 864 N N . ASP A 1 108 ? -0.033 13.868 -9.909 1.00 87.44 108 ASP A N 1
ATOM 865 C CA . ASP A 1 108 ? -0.697 13.307 -8.722 1.00 87.44 108 ASP A CA 1
ATOM 866 C C . ASP A 1 108 ? -0.188 11.897 -8.350 1.00 87.44 108 ASP A C 1
ATOM 868 O O . ASP A 1 108 ? -0.825 11.195 -7.563 1.00 87.44 108 ASP A O 1
ATOM 872 N N . ALA A 1 109 ? 0.905 11.407 -8.948 1.00 85.12 109 ALA A N 1
ATOM 873 C CA . ALA A 1 109 ? 1.383 10.044 -8.704 1.00 85.12 109 ALA A CA 1
ATOM 874 C C . ALA A 1 109 ? 1.679 9.798 -7.218 1.00 85.12 109 ALA A C 1
ATOM 876 O O . ALA A 1 109 ? 1.319 8.746 -6.688 1.00 85.12 109 ALA A O 1
ATOM 877 N N . GLU A 1 110 ? 2.234 10.784 -6.516 1.00 82.81 110 GLU A N 1
ATOM 878 C CA . GLU A 1 110 ? 2.493 10.685 -5.078 1.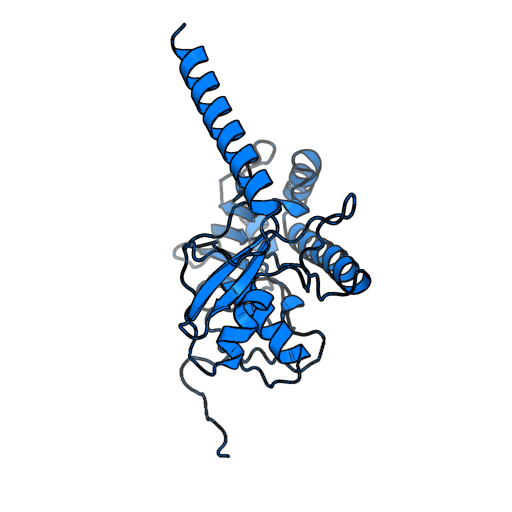00 82.81 110 GLU A CA 1
ATOM 879 C C . GLU A 1 110 ? 1.225 10.350 -4.274 1.00 82.81 110 GLU A C 1
ATOM 881 O O . GLU A 1 110 ? 1.259 9.535 -3.349 1.00 82.81 110 GLU A O 1
ATOM 886 N N . SER A 1 111 ? 0.066 10.893 -4.659 1.00 81.25 111 SER A N 1
ATOM 887 C CA . SER A 1 111 ? -1.204 10.725 -3.940 1.00 81.25 111 SER A CA 1
ATOM 888 C C . SER A 1 111 ? -2.088 9.593 -4.481 1.00 81.25 111 SER A C 1
ATOM 890 O O . SER A 1 111 ? -2.859 9.007 -3.718 1.00 81.25 111 SER A O 1
ATOM 892 N N . GLU A 1 112 ? -1.946 9.217 -5.754 1.00 85.19 112 GLU A N 1
ATOM 893 C CA . GLU A 1 112 ? -2.858 8.268 -6.407 1.00 85.19 112 GLU A CA 1
ATOM 894 C C . GLU A 1 112 ? -2.214 6.973 -6.908 1.00 85.19 112 GLU A C 1
ATOM 896 O O . GLU A 1 112 ? -2.924 5.980 -7.081 1.00 85.19 112 GLU A O 1
ATOM 901 N N . LEU A 1 113 ? -0.899 6.934 -7.141 1.00 89.44 113 LEU A N 1
ATOM 902 C CA . LEU A 1 113 ? -0.234 5.732 -7.646 1.00 89.44 113 LEU A CA 1
ATOM 903 C C . LEU A 1 113 ? -0.355 4.592 -6.633 1.00 89.44 113 LEU A C 1
ATOM 905 O O . LEU A 1 113 ? -0.155 4.786 -5.428 1.00 89.44 113 LEU A O 1
ATOM 909 N N . ASN A 1 114 ? -0.679 3.392 -7.113 1.00 91.06 114 ASN A N 1
ATOM 910 C CA . ASN A 1 114 ? -0.774 2.214 -6.261 1.00 91.06 114 ASN A CA 1
ATOM 911 C C . ASN A 1 114 ? 0.298 1.183 -6.556 1.00 91.06 114 ASN A C 1
ATOM 913 O O . ASN A 1 114 ? 0.811 0.594 -5.607 1.00 91.06 114 ASN A O 1
ATOM 917 N N . GLU A 1 115 ? 0.606 0.927 -7.827 1.00 94.31 115 GLU A N 1
ATOM 918 C CA . GLU A 1 115 ? 1.617 -0.062 -8.202 1.00 94.31 115 GLU A CA 1
ATOM 919 C C . GLU A 1 115 ? 2.464 0.420 -9.383 1.00 94.31 115 GLU A C 1
ATOM 921 O O . GLU A 1 115 ? 1.935 1.004 -10.330 1.00 94.31 115 GLU A O 1
ATOM 926 N N . VAL A 1 116 ? 3.762 0.125 -9.322 1.00 96.38 116 VAL A N 1
ATOM 927 C CA . VAL A 1 116 ? 4.722 0.199 -10.427 1.00 96.38 116 VAL A CA 1
ATOM 928 C C . VAL A 1 116 ? 5.153 -1.226 -10.746 1.00 96.38 116 VAL A C 1
ATOM 930 O O . VAL A 1 116 ? 5.605 -1.952 -9.859 1.00 96.38 116 VAL A O 1
ATOM 933 N N . ILE A 1 117 ? 4.983 -1.641 -11.996 1.00 97.56 117 ILE A N 1
ATOM 934 C CA . ILE A 1 117 ? 5.359 -2.968 -12.483 1.00 97.56 117 ILE A CA 1
ATOM 935 C C . ILE A 1 117 ? 6.509 -2.806 -13.470 1.00 97.56 117 ILE A C 1
ATOM 937 O O . ILE A 1 117 ? 6.391 -2.061 -14.445 1.00 97.56 117 ILE A O 1
ATOM 941 N N . LEU A 1 118 ? 7.599 -3.517 -13.204 1.00 97.75 118 LEU A N 1
ATOM 942 C CA . LEU A 1 118 ? 8.815 -3.548 -14.004 1.00 97.75 118 LEU A CA 1
ATOM 943 C C . LEU A 1 118 ? 9.082 -5.005 -14.379 1.00 97.75 118 LEU A C 1
ATOM 945 O O . LEU A 1 118 ? 9.570 -5.764 -13.550 1.00 97.75 118 LEU A O 1
ATOM 949 N N . ASP A 1 119 ? 8.733 -5.405 -15.598 1.00 97.69 119 ASP A N 1
ATOM 950 C CA . ASP A 1 119 ? 8.970 -6.764 -16.098 1.00 97.69 119 ASP A CA 1
ATOM 951 C C . ASP A 1 119 ? 10.064 -6.720 -17.168 1.00 97.69 119 ASP A C 1
ATOM 953 O O . ASP A 1 119 ? 9.981 -5.900 -18.087 1.00 97.69 119 ASP A O 1
ATOM 957 N N . LEU A 1 120 ? 11.047 -7.621 -17.094 1.00 97.56 120 LEU A N 1
ATOM 958 C CA . LEU A 1 120 ? 12.156 -7.688 -18.048 1.00 97.56 120 LEU A CA 1
ATOM 959 C C . LEU A 1 120 ? 11.640 -7.744 -19.497 1.00 97.56 120 LEU A C 1
ATOM 961 O O . LEU A 1 120 ? 10.807 -8.582 -19.853 1.00 97.56 120 LEU A O 1
ATOM 965 N N . GLY A 1 121 ? 12.136 -6.843 -20.346 1.00 96.81 121 GLY A N 1
ATOM 966 C CA . GLY A 1 121 ? 11.749 -6.763 -21.756 1.00 96.81 121 GLY A CA 1
ATOM 967 C C . GLY A 1 121 ? 10.368 -6.149 -22.016 1.00 96.81 121 GLY A C 1
ATOM 968 O O . GLY A 1 121 ? 9.935 -6.103 -23.170 1.00 96.81 121 GLY A O 1
ATOM 969 N N . ARG A 1 122 ? 9.680 -5.631 -20.992 1.00 97.06 122 ARG A N 1
ATOM 970 C CA . ARG A 1 122 ? 8.427 -4.870 -21.127 1.00 97.06 122 ARG A CA 1
ATOM 971 C C . ARG A 1 122 ? 8.617 -3.442 -20.649 1.00 97.06 122 ARG A C 1
ATOM 973 O O . ARG A 1 122 ? 9.538 -3.148 -19.900 1.00 97.06 122 ARG A O 1
ATOM 980 N N . ARG A 1 123 ? 7.752 -2.529 -21.081 1.00 97.44 123 ARG A N 1
ATOM 981 C CA . ARG A 1 123 ? 7.801 -1.150 -20.587 1.00 97.44 123 ARG A CA 1
ATOM 982 C C . ARG A 1 123 ? 7.206 -1.070 -19.176 1.00 97.44 123 ARG A C 1
ATOM 984 O O . ARG A 1 123 ? 6.303 -1.854 -18.866 1.00 97.44 123 ARG A O 1
ATOM 991 N N . PRO A 1 124 ? 7.671 -0.129 -18.337 1.00 97.81 124 PRO A N 1
ATOM 992 C CA . PRO A 1 124 ? 7.099 0.089 -17.015 1.00 97.81 124 PRO A CA 1
ATOM 993 C C . PRO A 1 124 ? 5.590 0.340 -17.080 1.00 97.81 124 PRO A C 1
ATOM 995 O O . PRO A 1 124 ? 5.111 1.080 -17.941 1.00 97.81 124 PRO A O 1
ATOM 998 N N . LEU A 1 125 ? 4.840 -0.253 -16.154 1.00 97.38 125 LEU A N 1
ATOM 999 C CA . LEU A 1 125 ? 3.386 -0.126 -16.077 1.00 97.38 125 LEU A CA 1
ATOM 1000 C C . LEU A 1 125 ? 2.967 0.434 -14.717 1.00 97.38 125 LEU A C 1
ATOM 1002 O O . LEU A 1 125 ? 3.267 -0.143 -13.674 1.00 97.38 125 LEU A O 1
ATOM 1006 N N . LEU A 1 126 ? 2.210 1.525 -14.741 1.00 96.44 126 LEU A N 1
ATOM 1007 C CA . LEU A 1 126 ? 1.600 2.139 -13.569 1.00 96.44 126 LEU A CA 1
ATOM 1008 C C . LEU A 1 126 ? 0.162 1.654 -13.396 1.00 96.44 126 LEU A C 1
ATOM 1010 O O . LEU A 1 126 ? -0.596 1.545 -14.365 1.00 96.44 126 LEU A O 1
ATOM 1014 N N . ARG A 1 127 ? -0.249 1.406 -12.151 1.00 93.12 127 ARG A N 1
ATOM 1015 C CA . ARG A 1 127 ? -1.639 1.073 -11.815 1.00 93.12 127 ARG A CA 1
ATOM 1016 C C . ARG A 1 127 ? -2.195 2.019 -10.766 1.00 93.12 127 ARG A C 1
ATOM 1018 O O . ARG A 1 127 ? -1.557 2.292 -9.748 1.00 93.12 127 ARG A O 1
ATOM 1025 N N . PHE A 1 128 ? -3.439 2.415 -11.004 1.00 89.31 128 PHE A N 1
ATOM 1026 C CA . PHE A 1 128 ? -4.247 3.245 -10.125 1.00 89.31 128 PHE A CA 1
ATOM 1027 C C . PHE A 1 128 ? -5.520 2.469 -9.762 1.00 89.31 128 PHE A C 1
ATOM 1029 O O . PHE A 1 128 ? -6.207 1.913 -10.620 1.00 89.31 128 PHE A O 1
ATOM 1036 N N . PHE A 1 129 ? -5.819 2.375 -8.474 1.00 80.94 129 PHE A N 1
ATOM 1037 C CA . PHE A 1 129 ? -6.956 1.665 -7.908 1.00 80.94 129 PHE A CA 1
ATOM 1038 C C . PHE A 1 129 ? -7.823 2.641 -7.129 1.00 80.94 129 PHE A C 1
ATOM 1040 O O . PHE A 1 129 ? -7.332 3.469 -6.371 1.00 80.94 129 PHE A O 1
ATOM 1047 N N . GLY A 1 130 ? -9.141 2.509 -7.271 1.00 72.75 130 GLY A N 1
ATOM 1048 C CA . GLY A 1 130 ? -10.082 3.396 -6.582 1.00 72.75 130 GLY A CA 1
ATOM 1049 C C . GLY A 1 130 ? -10.151 4.810 -7.166 1.00 72.75 130 GLY A C 1
ATOM 1050 O O . GLY A 1 130 ? -10.942 5.609 -6.673 1.00 72.75 130 GLY A O 1
ATOM 1051 N N . THR A 1 131 ? -9.398 5.095 -8.231 1.00 78.12 131 THR A N 1
ATOM 1052 C CA . THR A 1 131 ? -9.493 6.319 -9.032 1.00 78.12 131 THR A CA 1
ATOM 1053 C C . THR A 1 131 ? -10.155 6.020 -10.383 1.00 78.12 131 THR A C 1
ATOM 1055 O O . THR A 1 131 ? -10.412 4.864 -10.730 1.00 78.12 131 THR A O 1
ATOM 1058 N N . SER A 1 132 ? -10.468 7.062 -11.153 1.00 78.31 132 SER A N 1
ATOM 1059 C CA . SER A 1 132 ? -10.936 6.931 -12.539 1.00 78.31 132 SER A CA 1
ATOM 1060 C C . SER A 1 132 ? -9.799 6.721 -13.547 1.00 78.31 132 SER A C 1
ATOM 1062 O O . SER A 1 132 ? -10.086 6.500 -14.725 1.00 78.31 132 SER A O 1
ATOM 1064 N N . LYS A 1 133 ? -8.528 6.800 -13.119 1.00 82.69 133 LYS A N 1
ATOM 1065 C CA . LYS A 1 133 ? -7.364 6.691 -14.006 1.00 82.69 133 LYS A CA 1
ATOM 1066 C C . LYS A 1 133 ? -7.163 5.226 -14.430 1.00 82.69 133 LYS A C 1
ATOM 1068 O O . LYS A 1 133 ? -7.152 4.342 -13.571 1.00 82.69 133 LYS A O 1
ATOM 1073 N N . PRO A 1 134 ? -7.023 4.935 -15.736 1.00 88.62 134 PRO A N 1
ATOM 1074 C CA . PRO A 1 134 ? -6.673 3.596 -16.194 1.00 88.62 134 PRO A CA 1
ATOM 1075 C C . PRO A 1 134 ? -5.212 3.274 -15.851 1.00 88.62 134 PRO A C 1
ATOM 1077 O O . PRO A 1 134 ? -4.428 4.160 -15.520 1.00 88.62 134 PRO A O 1
ATOM 1080 N N . ALA A 1 135 ? -4.832 2.000 -15.964 1.00 92.94 135 ALA A N 1
ATOM 1081 C CA . ALA A 1 135 ? -3.419 1.630 -15.938 1.00 92.94 135 ALA A CA 1
ATOM 1082 C C . ALA A 1 135 ? -2.681 2.276 -17.125 1.00 92.94 135 ALA A C 1
ATOM 1084 O O . ALA A 1 135 ? -3.247 2.371 -18.217 1.00 92.94 135 ALA A O 1
ATOM 1085 N N . ALA A 1 136 ? -1.438 2.703 -16.909 1.00 95.38 136 ALA A N 1
ATOM 1086 C CA . ALA A 1 136 ? -0.660 3.455 -17.887 1.00 95.38 136 ALA A CA 1
ATOM 1087 C C . ALA A 1 136 ? 0.703 2.800 -18.119 1.00 95.38 136 ALA A C 1
ATOM 1089 O O . ALA A 1 136 ? 1.514 2.694 -17.202 1.00 95.38 136 ALA A O 1
ATOM 1090 N N . GLU A 1 137 ? 0.946 2.342 -19.343 1.00 96.75 137 GLU A N 1
ATOM 1091 C CA . GLU A 1 137 ? 2.269 1.896 -19.773 1.00 96.75 137 GLU A CA 1
ATOM 1092 C C . GLU A 1 137 ? 3.105 3.121 -20.159 1.00 96.75 137 GLU A C 1
ATOM 1094 O O . GLU A 1 137 ? 2.651 3.967 -20.935 1.00 96.75 137 GLU A O 1
ATOM 1099 N N . LEU A 1 138 ? 4.326 3.223 -19.633 1.00 95.94 138 LEU A N 1
ATOM 1100 C CA . LEU A 1 138 ? 5.231 4.339 -19.898 1.00 95.94 138 LEU A CA 1
ATOM 1101 C C . LEU A 1 138 ? 5.867 4.175 -21.279 1.00 95.94 138 LEU A C 1
ATOM 1103 O O . LEU A 1 138 ? 7.011 3.754 -21.435 1.00 95.94 138 LEU A O 1
ATOM 1107 N N . THR A 1 139 ? 5.080 4.491 -22.306 1.00 94.94 139 THR A N 1
ATOM 1108 C CA . THR A 1 139 ? 5.439 4.301 -23.719 1.00 94.94 139 THR A CA 1
ATOM 1109 C C . THR A 1 139 ? 6.654 5.111 -24.184 1.00 94.94 139 THR A C 1
ATOM 1111 O O . THR A 1 139 ? 7.240 4.790 -25.221 1.00 94.94 139 THR A O 1
ATOM 1114 N N . GLN A 1 140 ? 7.063 6.090 -23.380 1.00 93.56 140 GLN A N 1
ATOM 1115 C CA . GLN A 1 140 ? 8.184 6.993 -23.635 1.00 93.56 140 GLN A CA 1
ATOM 1116 C C . GLN A 1 140 ? 9.521 6.379 -23.215 1.00 93.56 140 GLN A C 1
ATOM 1118 O O . GLN A 1 140 ? 10.578 6.891 -23.577 1.00 93.56 140 GLN A O 1
ATOM 1123 N N . LEU A 1 141 ? 9.478 5.274 -22.470 1.00 94.88 141 LEU A N 1
ATOM 1124 C CA . LEU A 1 141 ? 10.650 4.580 -21.967 1.00 94.88 141 LEU A CA 1
ATOM 1125 C C . LEU A 1 141 ? 10.981 3.348 -22.819 1.00 94.88 141 LEU A C 1
ATOM 1127 O O . LEU A 1 141 ? 10.088 2.733 -23.425 1.00 94.88 141 LEU A O 1
ATOM 1131 N N . PRO A 1 142 ? 12.266 2.956 -22.870 1.00 95.69 142 PRO A N 1
ATOM 1132 C CA . PRO A 1 142 ? 12.635 1.651 -23.390 1.00 95.69 142 PRO A CA 1
ATOM 1133 C C . PRO A 1 142 ? 12.047 0.531 -22.510 1.00 95.69 142 PRO A C 1
ATOM 1135 O O . PRO A 1 142 ? 11.625 0.775 -21.375 1.00 95.69 142 PRO A O 1
ATOM 1138 N N . PRO A 1 143 ? 11.989 -0.710 -23.021 1.00 97.19 143 PRO A N 1
ATOM 1139 C CA . PRO A 1 143 ? 11.714 -1.868 -22.181 1.00 97.19 143 PRO A CA 1
ATOM 1140 C C . PRO A 1 143 ? 12.712 -1.980 -21.020 1.00 97.19 143 PRO A C 1
ATOM 1142 O O . PRO A 1 143 ? 13.891 -1.680 -21.197 1.00 97.19 143 PRO A O 1
ATOM 1145 N N . VAL A 1 144 ? 12.232 -2.441 -19.865 1.00 97.31 144 VAL A N 1
ATOM 1146 C CA . VAL A 1 144 ? 13.016 -2.656 -18.643 1.00 97.31 144 VAL A CA 1
ATOM 1147 C C . VAL A 1 144 ? 14.141 -3.650 -18.915 1.00 97.31 144 VAL A C 1
ATOM 1149 O O . VAL A 1 144 ? 13.917 -4.711 -19.510 1.00 97.31 144 VAL A O 1
ATOM 1152 N N . THR A 1 145 ? 15.342 -3.299 -18.468 1.00 96.50 145 THR A N 1
ATOM 1153 C CA . THR A 1 145 ? 16.558 -4.103 -18.607 1.00 96.50 145 THR A CA 1
ATOM 1154 C C . THR A 1 145 ? 16.857 -4.899 -17.335 1.00 96.50 145 THR A C 1
ATOM 1156 O O . THR A 1 145 ? 16.238 -4.688 -16.294 1.00 96.50 145 THR A O 1
ATOM 1159 N N . MET A 1 146 ? 17.809 -5.834 -17.414 1.00 95.12 146 MET A N 1
ATOM 1160 C CA . MET A 1 146 ? 18.271 -6.569 -16.231 1.00 95.12 146 MET A CA 1
ATOM 1161 C C . MET A 1 146 ? 18.935 -5.628 -15.216 1.00 95.12 146 MET A C 1
ATOM 1163 O O . MET A 1 146 ? 18.659 -5.731 -14.028 1.00 95.12 146 MET A O 1
ATOM 1167 N N . GLU A 1 147 ? 19.725 -4.665 -15.697 1.00 94.38 147 GLU A N 1
ATOM 1168 C CA . GLU A 1 147 ? 20.413 -3.667 -14.868 1.00 94.38 147 GLU A CA 1
ATOM 1169 C C . GLU A 1 147 ? 19.419 -2.819 -14.058 1.00 94.38 147 GLU A C 1
ATOM 1171 O O . GLU A 1 147 ? 19.617 -2.610 -12.863 1.00 94.38 147 GLU A O 1
ATOM 1176 N N . ASP A 1 148 ? 18.295 -2.417 -14.667 1.00 94.75 148 ASP A N 1
ATOM 1177 C CA . ASP A 1 148 ? 17.222 -1.698 -13.965 1.00 94.75 148 ASP A CA 1
ATOM 1178 C C . ASP A 1 148 ? 16.643 -2.520 -12.801 1.00 94.75 148 ASP A C 1
ATOM 1180 O O . ASP A 1 148 ? 16.338 -1.982 -11.736 1.00 94.75 148 ASP A O 1
ATOM 1184 N N . LEU A 1 149 ? 16.459 -3.830 -13.003 1.00 95.94 149 LEU A N 1
ATOM 1185 C CA . LEU A 1 149 ? 15.924 -4.722 -11.975 1.00 95.94 149 LEU A CA 1
ATOM 1186 C C . LEU A 1 149 ? 16.954 -4.978 -10.874 1.00 95.94 149 LEU A C 1
ATOM 1188 O O . LEU A 1 149 ? 16.601 -4.922 -9.697 1.00 95.94 149 LEU A O 1
ATOM 1192 N N . GLU A 1 150 ? 18.210 -5.230 -11.241 1.00 93.44 150 GLU A N 1
ATOM 1193 C CA . GLU A 1 150 ? 19.321 -5.476 -10.317 1.00 93.44 150 GLU A CA 1
ATOM 1194 C C . GLU A 1 150 ? 19.596 -4.264 -9.427 1.00 93.44 150 GLU A C 1
ATOM 1196 O O . GLU A 1 150 ? 19.719 -4.429 -8.215 1.00 93.44 150 GLU A O 1
ATOM 1201 N N . ALA A 1 151 ? 19.560 -3.047 -9.980 1.00 92.50 151 ALA A N 1
ATOM 1202 C CA . ALA A 1 151 ? 19.726 -1.808 -9.218 1.00 92.50 151 ALA A CA 1
ATOM 1203 C C . ALA A 1 151 ? 18.683 -1.657 -8.096 1.00 92.50 151 ALA A C 1
ATOM 1205 O O . ALA A 1 151 ? 18.976 -1.140 -7.015 1.00 92.50 151 ALA A O 1
ATOM 1206 N N . ILE A 1 152 ? 17.456 -2.137 -8.323 1.00 93.12 152 ILE A N 1
ATOM 1207 C CA . ILE A 1 152 ? 16.424 -2.170 -7.285 1.00 93.12 152 ILE A CA 1
ATOM 1208 C C . ILE A 1 152 ? 16.619 -3.382 -6.378 1.00 93.12 152 ILE A C 1
ATOM 1210 O O . ILE A 1 152 ? 16.342 -3.289 -5.185 1.00 93.12 152 ILE A O 1
ATOM 1214 N N . PHE A 1 153 ? 17.022 -4.525 -6.920 1.00 92.50 153 PHE A N 1
ATOM 1215 C CA . PHE A 1 153 ? 17.011 -5.799 -6.215 1.00 92.50 153 PHE A CA 1
ATOM 1216 C C . PHE A 1 153 ? 18.175 -5.972 -5.229 1.00 92.50 153 PHE A C 1
ATOM 1218 O O . PHE A 1 153 ? 17.979 -6.502 -4.128 1.00 92.50 153 PHE A O 1
ATOM 1225 N N . GLU A 1 154 ? 19.372 -5.539 -5.619 1.00 89.56 154 GLU A N 1
ATOM 1226 C CA . GLU A 1 154 ? 20.616 -5.767 -4.890 1.00 89.56 154 GLU A CA 1
ATOM 1227 C C . GLU A 1 154 ? 20.648 -5.017 -3.547 1.00 89.56 154 GLU A C 1
ATOM 1229 O O . GLU A 1 154 ? 20.082 -3.938 -3.373 1.00 89.56 154 GLU A O 1
ATOM 1234 N N . GLY A 1 155 ? 21.278 -5.627 -2.537 1.00 82.56 155 GLY A N 1
ATOM 1235 C CA . GLY A 1 155 ? 21.425 -5.033 -1.204 1.00 82.56 155 GLY A CA 1
ATOM 1236 C C . GLY A 1 155 ? 20.149 -5.008 -0.351 1.00 82.56 155 GLY A C 1
ATOM 1237 O O . GLY A 1 155 ? 20.207 -4.592 0.810 1.00 82.56 155 GLY A O 1
ATOM 1238 N N . ARG A 1 156 ? 19.005 -5.483 -0.867 1.00 87.06 156 ARG A N 1
ATOM 1239 C CA . ARG A 1 156 ? 17.758 -5.596 -0.094 1.00 87.06 156 ARG A CA 1
ATOM 1240 C C . ARG A 1 156 ? 17.593 -6.944 0.590 1.00 87.06 156 ARG A C 1
ATOM 1242 O O . ARG A 1 156 ? 18.085 -7.979 0.148 1.00 87.06 156 ARG A O 1
ATOM 1249 N N . LYS A 1 157 ? 16.826 -6.919 1.681 1.00 84.25 157 LYS A N 1
ATOM 1250 C CA . LYS A 1 157 ? 16.371 -8.117 2.385 1.00 84.25 157 LYS A CA 1
ATOM 1251 C C . LYS A 1 157 ? 15.058 -8.603 1.786 1.00 84.25 157 LYS A C 1
ATOM 1253 O O . LYS A 1 157 ? 14.108 -7.833 1.648 1.00 84.25 157 LYS A O 1
ATOM 1258 N N . TRP A 1 158 ? 15.011 -9.898 1.502 1.00 87.00 158 TRP A N 1
ATOM 1259 C CA . TRP A 1 158 ? 13.852 -10.573 0.934 1.00 87.00 158 TRP A CA 1
ATOM 1260 C C . TRP A 1 158 ? 13.362 -11.670 1.879 1.00 87.00 158 TRP A C 1
ATOM 1262 O O . TRP A 1 158 ? 14.154 -12.401 2.473 1.00 87.00 158 TRP A O 1
ATOM 1272 N N . SER A 1 159 ? 12.047 -11.781 2.025 1.00 83.94 159 SER A N 1
ATOM 1273 C CA . SER A 1 159 ? 11.377 -12.877 2.717 1.00 83.94 159 SER A CA 1
ATOM 1274 C C . SER A 1 159 ? 11.386 -14.156 1.874 1.00 83.94 159 SER A C 1
ATOM 1276 O O . SER A 1 159 ? 11.591 -14.137 0.657 1.00 83.94 159 SER A O 1
ATOM 1278 N N . SER A 1 160 ? 11.071 -15.283 2.515 1.00 82.75 160 SER A N 1
ATOM 1279 C CA . SER A 1 160 ? 10.923 -16.580 1.844 1.00 82.75 160 SER A CA 1
ATOM 1280 C C . SER A 1 160 ? 9.771 -16.629 0.832 1.00 82.75 160 SER A C 1
ATOM 1282 O O . SER A 1 160 ? 9.796 -17.466 -0.066 1.00 82.75 160 SER A O 1
ATOM 1284 N N . ASP A 1 161 ? 8.782 -15.733 0.932 1.00 84.19 161 ASP A N 1
ATOM 1285 C CA . ASP A 1 161 ? 7.682 -15.598 -0.034 1.00 84.19 161 ASP A CA 1
ATOM 1286 C C . ASP A 1 161 ? 7.958 -14.556 -1.136 1.00 84.19 161 ASP A C 1
ATOM 1288 O O . ASP A 1 161 ? 7.026 -14.114 -1.812 1.00 84.19 161 ASP A O 1
ATOM 1292 N N . ARG A 1 162 ? 9.237 -14.199 -1.344 1.00 88.62 162 ARG A N 1
ATOM 1293 C CA . ARG A 1 162 ? 9.724 -13.288 -2.398 1.00 88.62 162 ARG A CA 1
ATOM 1294 C C . ARG A 1 162 ? 9.174 -11.867 -2.283 1.00 88.62 162 ARG A C 1
ATOM 1296 O O . ARG A 1 162 ? 8.805 -11.219 -3.268 1.00 88.62 162 ARG A O 1
ATOM 1303 N N . ARG A 1 163 ? 9.111 -11.371 -1.050 1.00 87.25 163 ARG A N 1
ATOM 1304 C CA . ARG A 1 163 ? 8.659 -10.017 -0.735 1.00 87.25 163 ARG A CA 1
ATOM 1305 C C . ARG A 1 163 ? 9.718 -9.264 0.047 1.00 87.25 163 ARG A C 1
ATOM 1307 O O . ARG A 1 163 ? 10.496 -9.828 0.801 1.00 87.25 163 ARG A O 1
ATOM 1314 N N . GLY A 1 164 ? 9.733 -7.965 -0.146 1.00 87.06 164 GLY A N 1
ATOM 1315 C CA . GLY A 1 164 ? 10.550 -7.026 0.591 1.00 87.06 164 GLY A CA 1
ATOM 1316 C C . GLY A 1 164 ? 9.804 -5.708 0.700 1.00 87.06 164 GLY A C 1
ATOM 1317 O O . GLY A 1 164 ? 8.616 -5.599 0.372 1.00 87.06 164 GLY A O 1
ATOM 1318 N N . GLY A 1 165 ? 10.518 -4.686 1.129 1.00 85.75 165 GLY A N 1
ATOM 1319 C CA . GLY A 1 165 ? 10.029 -3.321 1.135 1.00 85.75 165 GLY A CA 1
ATOM 1320 C C . GLY A 1 165 ? 11.125 -2.383 1.598 1.00 85.75 165 GLY A C 1
ATOM 1321 O O . GLY A 1 165 ? 12.309 -2.679 1.436 1.00 85.75 165 GLY A O 1
ATOM 1322 N N . ILE A 1 166 ? 10.713 -1.254 2.153 1.00 83.25 166 ILE A N 1
ATOM 1323 C CA . ILE A 1 166 ? 11.617 -0.268 2.737 1.00 83.25 166 ILE A CA 1
ATOM 1324 C C . ILE A 1 166 ? 11.397 -0.314 4.247 1.00 83.25 166 ILE A C 1
ATOM 1326 O O . ILE A 1 166 ? 10.251 -0.262 4.701 1.00 83.25 166 ILE A O 1
ATOM 1330 N N . ASP A 1 167 ? 12.476 -0.470 5.014 1.00 79.00 167 ASP A N 1
ATOM 1331 C CA . ASP A 1 167 ? 12.402 -0.523 6.476 1.00 79.00 167 ASP A CA 1
ATOM 1332 C C . ASP A 1 167 ? 11.696 0.732 7.017 1.00 79.00 167 ASP A C 1
ATOM 1334 O O . ASP A 1 167 ? 11.969 1.850 6.581 1.00 79.00 167 ASP A O 1
ATOM 1338 N N . GLY A 1 168 ? 10.765 0.545 7.957 1.00 73.81 168 GLY A N 1
ATOM 1339 C CA . GLY A 1 168 ? 9.977 1.639 8.534 1.00 73.81 168 GLY A CA 1
ATOM 1340 C C . GLY A 1 168 ? 8.819 2.140 7.664 1.00 73.81 168 GLY A C 1
ATOM 1341 O O . GLY A 1 168 ? 8.128 3.067 8.080 1.00 73.81 168 GLY A O 1
ATOM 1342 N N . MET A 1 169 ? 8.560 1.526 6.502 1.00 82.06 169 MET A N 1
ATOM 1343 C CA . MET A 1 169 ? 7.503 1.947 5.574 1.00 82.06 169 MET A CA 1
ATOM 1344 C C . MET A 1 169 ? 6.526 0.823 5.219 1.00 82.06 169 MET A C 1
ATOM 1346 O O . MET A 1 169 ? 6.790 -0.366 5.389 1.00 82.06 169 MET A O 1
ATOM 1350 N N . LEU A 1 170 ? 5.377 1.212 4.660 1.00 82.81 170 LEU A N 1
ATOM 1351 C CA . LEU A 1 170 ? 4.324 0.290 4.212 1.00 82.81 170 LEU A CA 1
ATOM 1352 C C . LEU A 1 170 ? 4.472 -0.172 2.756 1.00 82.81 170 LEU A C 1
ATOM 1354 O O . LEU A 1 170 ? 3.627 -0.926 2.259 1.00 82.81 170 LEU A O 1
ATOM 1358 N N . HIS A 1 171 ? 5.485 0.320 2.044 1.00 86.56 171 HIS A N 1
ATOM 1359 C CA . HIS A 1 171 ? 5.732 -0.065 0.661 1.00 86.56 171 HIS A CA 1
ATOM 1360 C C . HIS A 1 171 ? 6.121 -1.535 0.583 1.00 86.56 171 HIS A C 1
ATOM 1362 O O . HIS A 1 171 ? 6.900 -2.037 1.393 1.00 86.56 171 HIS A O 1
ATOM 1368 N N . ARG A 1 172 ? 5.585 -2.226 -0.420 1.00 88.56 172 ARG A N 1
ATOM 1369 C CA . ARG A 1 172 ? 5.872 -3.640 -0.639 1.00 88.56 172 ARG A CA 1
ATOM 1370 C C . ARG A 1 172 ? 6.482 -3.825 -2.006 1.00 88.56 172 ARG A C 1
ATOM 1372 O O . ARG A 1 172 ? 5.891 -3.406 -2.993 1.00 88.56 172 ARG A O 1
ATOM 1379 N N . ILE A 1 173 ? 7.606 -4.515 -2.064 1.00 92.62 173 ILE A N 1
ATOM 1380 C CA . ILE A 1 173 ? 8.257 -4.898 -3.309 1.00 92.62 173 ILE A CA 1
ATOM 1381 C C . ILE A 1 173 ? 8.139 -6.413 -3.412 1.00 92.62 173 ILE A C 1
ATOM 1383 O O . ILE A 1 173 ? 8.512 -7.135 -2.495 1.00 92.62 173 ILE A O 1
ATOM 1387 N N . SER A 1 174 ? 7.522 -6.912 -4.471 1.00 93.62 174 SER A N 1
ATOM 1388 C CA . SER A 1 174 ? 7.449 -8.345 -4.766 1.00 93.62 174 SER A CA 1
ATOM 1389 C C . SER A 1 174 ? 8.258 -8.617 -6.014 1.00 93.62 174 SER A C 1
ATOM 1391 O O . SER A 1 174 ? 8.212 -7.813 -6.942 1.00 93.62 174 SER A O 1
ATOM 1393 N N . TRP A 1 175 ? 8.975 -9.730 -6.039 1.00 95.81 175 TRP A N 1
ATOM 1394 C CA . TRP A 1 175 ? 9.799 -10.092 -7.182 1.00 95.81 175 TRP A CA 1
ATOM 1395 C C . TRP A 1 175 ? 9.426 -11.466 -7.720 1.00 95.81 175 TRP A C 1
ATOM 1397 O O . TRP A 1 175 ? 8.931 -12.339 -7.002 1.00 95.81 175 TRP A O 1
ATOM 1407 N N . ILE A 1 176 ? 9.653 -11.634 -9.015 1.00 94.75 176 ILE A N 1
ATOM 1408 C CA . ILE A 1 176 ? 9.557 -12.913 -9.707 1.00 94.75 176 ILE A CA 1
ATOM 1409 C C . ILE A 1 176 ? 10.929 -13.268 -10.266 1.00 94.75 176 ILE A C 1
ATOM 1411 O O . ILE A 1 176 ? 11.715 -12.381 -10.603 1.00 94.75 176 ILE A O 1
ATOM 1415 N N . SER A 1 177 ? 11.197 -14.567 -10.368 1.00 94.19 177 SER A N 1
ATOM 1416 C CA . SER A 1 177 ? 12.445 -15.073 -10.927 1.00 94.19 177 SER A CA 1
ATOM 1417 C C . SER A 1 177 ? 12.234 -16.093 -12.019 1.00 94.19 177 SER A C 1
ATOM 1419 O O . SER A 1 177 ? 11.155 -16.683 -12.141 1.00 94.19 177 SER A O 1
ATOM 1421 N N . ASP A 1 178 ? 13.278 -16.267 -12.818 1.00 93.69 178 ASP A N 1
ATOM 1422 C CA . ASP A 1 178 ? 13.396 -17.393 -13.727 1.00 93.69 178 ASP A CA 1
ATOM 1423 C C . ASP A 1 178 ? 13.720 -18.699 -12.970 1.00 93.69 178 ASP A C 1
ATOM 1425 O O . ASP A 1 178 ? 13.568 -18.814 -11.751 1.00 93.69 178 ASP A O 1
ATOM 1429 N N . ARG A 1 179 ? 14.109 -19.737 -13.716 1.00 91.88 179 ARG A N 1
ATOM 1430 C CA . ARG A 1 179 ? 14.444 -21.051 -13.147 1.00 91.88 179 ARG A CA 1
ATOM 1431 C C . ARG A 1 179 ? 15.801 -21.084 -12.448 1.00 91.88 179 ARG A C 1
ATOM 1433 O O . ARG A 1 179 ? 16.018 -21.992 -11.652 1.00 91.88 179 ARG A O 1
ATOM 1440 N N . ASP A 1 180 ? 16.658 -20.117 -12.743 1.00 91.56 180 ASP A N 1
ATOM 1441 C CA . ASP A 1 180 ? 18.000 -19.973 -12.184 1.00 91.56 180 ASP A CA 1
ATOM 1442 C C . ASP A 1 180 ? 18.008 -18.970 -11.010 1.00 91.56 180 ASP A C 1
ATOM 1444 O O . ASP A 1 180 ? 19.057 -18.638 -10.469 1.00 91.56 180 ASP A O 1
ATOM 1448 N N . ASP A 1 181 ? 16.813 -18.542 -10.583 1.00 87.81 181 ASP A N 1
ATOM 1449 C CA . ASP A 1 181 ? 16.533 -17.591 -9.507 1.00 87.81 181 ASP A CA 1
ATOM 1450 C C . ASP A 1 181 ? 17.007 -16.150 -9.773 1.00 87.81 181 ASP A C 1
ATOM 1452 O O . ASP A 1 181 ? 17.063 -15.332 -8.855 1.00 87.81 181 ASP A O 1
ATOM 1456 N N . ASN A 1 182 ? 17.249 -15.797 -11.041 1.00 91.44 182 ASN A N 1
ATOM 1457 C CA . ASN A 1 182 ? 17.521 -14.415 -11.435 1.00 91.44 182 ASN A CA 1
ATOM 1458 C C . ASN A 1 182 ? 16.231 -13.592 -11.397 1.00 91.44 182 ASN A C 1
ATOM 1460 O O . ASN A 1 182 ? 15.178 -14.060 -11.839 1.00 91.44 182 ASN A O 1
ATOM 1464 N N . VAL A 1 183 ? 16.300 -12.350 -10.913 1.00 95.81 183 VAL A N 1
ATOM 1465 C CA . VAL A 1 183 ? 15.147 -11.439 -10.904 1.00 95.81 183 VAL A CA 1
ATOM 1466 C C . VAL A 1 183 ? 14.731 -11.083 -12.335 1.00 95.81 183 VAL A C 1
ATOM 1468 O O . VAL A 1 183 ? 15.511 -10.542 -13.105 1.00 95.81 183 VAL A O 1
ATOM 1471 N N . VAL A 1 184 ? 13.479 -11.368 -12.700 1.00 97.19 184 VAL A N 1
ATOM 1472 C CA . VAL A 1 184 ? 12.929 -11.053 -14.039 1.00 97.19 184 VAL A CA 1
ATOM 1473 C C . VAL A 1 184 ? 11.744 -10.094 -13.992 1.00 97.19 184 VAL A C 1
ATOM 1475 O O . VAL A 1 184 ? 11.219 -9.694 -15.031 1.00 97.19 184 VAL A O 1
ATOM 1478 N N . GLY A 1 185 ? 11.316 -9.702 -12.794 1.00 97.38 185 GLY A N 1
ATOM 1479 C CA . GLY A 1 185 ? 10.306 -8.671 -12.641 1.00 97.38 185 GLY A CA 1
ATOM 1480 C C . GLY A 1 185 ? 10.081 -8.248 -11.198 1.00 97.38 185 GLY A C 1
ATOM 1481 O O . GLY A 1 185 ? 10.274 -9.025 -10.260 1.00 97.38 185 GLY A O 1
ATOM 1482 N N . LEU A 1 186 ? 9.646 -7.003 -11.040 1.00 97.44 186 LEU A N 1
ATOM 1483 C CA . LEU A 1 186 ? 9.356 -6.351 -9.773 1.00 97.44 186 LEU A CA 1
ATOM 1484 C C . LEU A 1 186 ? 7.968 -5.714 -9.821 1.00 97.44 186 LEU A C 1
ATOM 1486 O O . LEU A 1 186 ? 7.614 -4.992 -10.748 1.00 97.44 186 LEU A O 1
ATOM 1490 N N . THR A 1 187 ? 7.176 -5.955 -8.781 1.00 96.31 187 THR A N 1
ATOM 1491 C CA . THR A 1 187 ? 5.932 -5.232 -8.514 1.00 96.31 187 THR A CA 1
ATOM 1492 C C . THR A 1 187 ? 6.098 -4.449 -7.225 1.00 96.31 187 THR A C 1
ATOM 1494 O O . THR A 1 187 ? 6.152 -5.023 -6.134 1.00 96.31 187 THR A O 1
ATOM 1497 N N . ILE A 1 188 ? 6.163 -3.131 -7.354 1.00 94.31 188 ILE A N 1
ATOM 1498 C CA . ILE A 1 188 ? 6.308 -2.197 -6.246 1.00 94.31 188 ILE A CA 1
ATOM 1499 C C . ILE A 1 188 ? 4.935 -1.620 -5.943 1.00 94.31 188 ILE A C 1
ATOM 1501 O O . ILE A 1 188 ? 4.326 -0.965 -6.780 1.00 94.31 188 ILE A O 1
ATOM 1505 N N . ARG A 1 189 ? 4.436 -1.857 -4.736 1.00 91.12 189 ARG A N 1
ATOM 1506 C CA . ARG A 1 189 ? 3.157 -1.356 -4.252 1.00 91.12 189 ARG A CA 1
ATOM 1507 C C . ARG A 1 189 ? 3.378 -0.205 -3.286 1.00 91.12 189 ARG A C 1
ATOM 1509 O O . ARG A 1 189 ? 4.041 -0.364 -2.259 1.00 91.12 189 ARG A O 1
ATOM 1516 N N . VAL A 1 190 ? 2.750 0.925 -3.585 1.00 88.88 190 VAL A N 1
ATOM 1517 C CA . VAL A 1 190 ? 2.763 2.113 -2.737 1.00 88.88 190 VAL A CA 1
ATOM 1518 C C . VAL A 1 190 ? 1.902 1.839 -1.499 1.00 88.88 190 VAL A C 1
ATOM 1520 O O . VAL A 1 190 ? 0.677 1.706 -1.587 1.00 88.88 190 VAL A O 1
ATOM 1523 N N . GLY A 1 191 ? 2.547 1.690 -0.342 1.00 81.06 191 GLY A N 1
ATOM 1524 C CA . GLY A 1 191 ? 1.876 1.615 0.945 1.00 81.06 191 GLY A CA 1
ATOM 1525 C C . GLY A 1 191 ? 1.304 2.974 1.320 1.00 81.06 191 GLY A C 1
ATOM 1526 O O . GLY A 1 191 ? 1.962 3.992 1.154 1.00 81.06 191 GLY A O 1
ATOM 1527 N N . ARG A 1 192 ? 0.063 2.991 1.809 1.00 75.44 192 ARG A N 1
ATOM 1528 C CA . ARG A 1 192 ? -0.590 4.202 2.315 1.00 75.44 192 ARG A CA 1
ATOM 1529 C C . ARG A 1 192 ? -1.202 3.903 3.678 1.00 75.44 192 ARG A C 1
ATOM 1531 O O . ARG A 1 192 ? -1.887 2.885 3.848 1.00 75.44 192 ARG A O 1
ATOM 1538 N N . ALA A 1 193 ? -0.954 4.780 4.638 1.00 71.31 193 ALA A N 1
ATOM 1539 C CA . ALA A 1 193 ? -1.654 4.816 5.917 1.00 71.31 193 ALA A CA 1
ATOM 1540 C C . ALA A 1 193 ? -2.695 5.948 5.904 1.00 71.31 193 ALA A C 1
ATOM 1542 O O . ALA A 1 193 ? -2.613 6.851 5.072 1.00 71.31 193 ALA A O 1
ATOM 1543 N N . CYS A 1 194 ? -3.703 5.885 6.782 1.00 69.56 194 CYS A N 1
ATOM 1544 C CA . CYS A 1 194 ? -4.501 7.088 7.036 1.00 69.56 194 CYS A CA 1
ATOM 1545 C C . CYS A 1 194 ? -3.756 7.973 8.009 1.00 69.56 194 CYS A C 1
ATOM 1547 O O . CYS A 1 194 ? -3.101 7.436 8.907 1.00 69.56 194 CYS A O 1
ATOM 1549 N N . PRO A 1 195 ? -3.997 9.287 7.923 1.00 66.75 195 PRO A N 1
ATOM 1550 C CA . PRO A 1 195 ? -3.655 10.180 9.004 1.00 66.75 195 PRO A CA 1
ATOM 1551 C C . PRO A 1 195 ? -4.300 9.739 10.330 1.00 66.75 195 PRO A C 1
ATOM 1553 O O . PRO A 1 195 ? -5.446 9.266 10.332 1.00 66.75 195 PRO A O 1
ATOM 1556 N N . PRO A 1 196 ? -3.608 9.922 11.464 1.00 61.09 196 PRO A N 1
ATOM 1557 C CA . PRO A 1 196 ? -4.172 9.703 12.789 1.00 61.09 196 PRO A CA 1
ATOM 1558 C C . PRO A 1 196 ? -5.507 10.431 12.958 1.00 61.09 196 PRO A C 1
ATOM 1560 O O . PRO A 1 196 ? -5.697 11.553 12.492 1.00 61.09 196 PRO A O 1
ATOM 1563 N N . GLY A 1 197 ? -6.478 9.775 13.590 1.00 59.59 197 GLY A N 1
ATOM 1564 C CA . GLY A 1 197 ? -7.822 10.332 13.750 1.00 59.59 197 GLY A CA 1
ATOM 1565 C C . GLY A 1 197 ? -8.738 10.166 12.531 1.00 59.59 197 GLY A C 1
ATOM 1566 O O . GLY A 1 197 ? -9.954 10.177 12.707 1.00 59.59 197 GLY A O 1
ATOM 1567 N N . TYR A 1 198 ? -8.202 9.923 11.332 1.00 59.31 198 TYR A N 1
ATOM 1568 C CA . TYR A 1 198 ? -8.981 9.670 10.122 1.00 59.31 198 TYR A CA 1
ATOM 1569 C C . TYR A 1 198 ? -9.110 8.164 9.923 1.00 59.31 198 TYR A C 1
ATOM 1571 O O . TYR A 1 198 ? -8.317 7.528 9.247 1.00 59.31 198 TYR A O 1
ATOM 1579 N N . GLY A 1 199 ? -10.113 7.546 10.530 1.00 68.94 199 GLY A N 1
ATOM 1580 C CA . GLY A 1 199 ? -10.290 6.107 10.415 1.00 68.94 199 GLY A CA 1
ATOM 1581 C C . GLY A 1 199 ? -11.605 5.646 11.006 1.00 68.94 199 GLY A C 1
ATOM 1582 O O . GLY A 1 199 ? -12.278 6.364 11.745 1.00 68.94 199 GLY A O 1
ATOM 1583 N N . VAL A 1 200 ? -12.005 4.434 10.639 1.00 73.31 200 VAL A N 1
ATOM 1584 C CA . VAL A 1 200 ? -13.243 3.832 11.146 1.00 73.31 200 VAL A CA 1
ATOM 1585 C C . VAL A 1 200 ? -13.057 3.204 12.530 1.00 73.31 200 VAL A C 1
ATOM 1587 O O . VAL A 1 200 ? -14.041 2.801 13.139 1.00 73.31 200 VAL A O 1
ATOM 1590 N N . GLY A 1 201 ? -11.832 3.135 13.064 1.00 75.06 201 GLY A N 1
ATOM 1591 C CA . GLY A 1 201 ? -11.531 2.516 14.355 1.00 75.06 201 GLY A CA 1
ATOM 1592 C C . GLY A 1 201 ? -12.255 3.178 15.526 1.00 75.06 201 GLY A C 1
ATOM 1593 O O . GLY A 1 201 ? -12.666 2.483 16.452 1.00 75.06 201 GLY A O 1
ATOM 1594 N N . GLN A 1 202 ? -12.527 4.486 15.450 1.00 75.06 202 GLN A N 1
ATOM 1595 C CA . GLN A 1 202 ? -13.330 5.193 16.456 1.00 75.06 202 GLN A CA 1
ATOM 1596 C C . GLN A 1 202 ? -14.723 4.568 16.637 1.00 75.06 202 GLN A C 1
ATOM 1598 O O . GLN A 1 202 ? -15.221 4.480 17.756 1.00 75.06 202 GLN A O 1
ATOM 1603 N N . MET A 1 203 ? -15.337 4.092 15.549 1.00 77.50 203 MET A N 1
ATOM 1604 C CA . MET A 1 203 ? -16.671 3.485 15.577 1.00 77.50 203 MET A CA 1
ATOM 1605 C C . MET A 1 203 ? -16.668 2.049 16.113 1.00 77.50 203 MET A C 1
ATOM 1607 O O . MET A 1 203 ? -17.734 1.473 16.283 1.00 77.50 203 MET A O 1
ATOM 1611 N N . LEU A 1 204 ? -15.483 1.457 16.299 1.00 83.12 204 LEU A N 1
ATOM 1612 C CA . LEU A 1 204 ? -15.297 0.096 16.800 1.00 83.12 204 LEU A CA 1
ATOM 1613 C C . LEU A 1 204 ? -14.944 0.067 18.294 1.00 83.12 204 LEU A C 1
ATOM 1615 O O . LEU A 1 204 ? -14.824 -1.018 18.860 1.00 83.12 204 LEU A O 1
ATOM 1619 N N . GLN A 1 205 ? -14.744 1.222 18.940 1.00 80.69 205 GLN A N 1
ATOM 1620 C CA . GLN A 1 205 ? -14.292 1.283 20.337 1.00 80.69 205 GLN A CA 1
ATOM 1621 C C . GLN A 1 205 ? -15.268 0.621 21.312 1.00 80.69 205 GLN A C 1
ATOM 1623 O O . GLN A 1 205 ? -14.845 -0.019 22.269 1.00 80.69 205 GLN A O 1
ATOM 1628 N N . ASP A 1 206 ? -16.565 0.729 21.058 1.00 81.75 206 ASP A N 1
ATOM 1629 C CA . ASP A 1 206 ? -17.616 0.074 21.834 1.00 81.75 206 ASP A CA 1
ATOM 1630 C C . ASP A 1 206 ? -17.598 -1.455 21.692 1.00 81.75 206 ASP A C 1
ATOM 1632 O O . ASP A 1 206 ? -17.747 -2.176 22.682 1.00 81.75 206 ASP A O 1
ATOM 1636 N N . LEU A 1 207 ? -17.344 -1.968 20.485 1.00 84.62 207 LEU A N 1
ATOM 1637 C CA . LEU A 1 207 ? -17.130 -3.393 20.252 1.00 84.62 207 LEU A CA 1
ATOM 1638 C C . LEU A 1 207 ? -15.889 -3.886 20.991 1.00 84.62 207 LEU A C 1
ATOM 1640 O O . LEU A 1 207 ? -15.945 -4.951 21.607 1.00 84.62 207 LEU A O 1
ATOM 1644 N N . VAL A 1 208 ? -14.798 -3.120 20.978 1.00 85.75 208 VAL A N 1
ATOM 1645 C CA . VAL A 1 208 ? -13.584 -3.480 21.722 1.00 85.75 208 VAL A CA 1
ATOM 1646 C C . VAL A 1 208 ? -13.845 -3.465 23.229 1.00 85.75 208 VAL A C 1
ATOM 1648 O O . VAL A 1 208 ? -13.518 -4.432 23.915 1.00 85.75 208 VAL A O 1
ATOM 1651 N N . ALA A 1 209 ? -14.522 -2.432 23.737 1.00 83.81 209 ALA A N 1
ATOM 1652 C CA . ALA A 1 209 ? -14.897 -2.316 25.146 1.00 83.81 209 ALA A CA 1
ATOM 1653 C C . ALA A 1 209 ? -15.824 -3.451 25.618 1.00 83.81 209 ALA A C 1
ATOM 1655 O O . ALA A 1 209 ? -15.852 -3.771 26.804 1.00 83.81 209 ALA A O 1
ATOM 1656 N N . SER A 1 210 ? -16.553 -4.102 24.703 1.00 84.12 210 SER A N 1
ATOM 1657 C CA . SER A 1 210 ? -17.380 -5.270 25.029 1.00 84.12 210 SER A CA 1
ATOM 1658 C C . SER A 1 210 ? -16.576 -6.517 25.432 1.00 84.12 210 SER A C 1
ATOM 1660 O O . SER A 1 210 ? -17.163 -7.476 25.935 1.00 84.12 210 SER A O 1
ATOM 1662 N N . GLY A 1 211 ? -15.258 -6.536 25.188 1.00 83.44 211 GLY A N 1
ATOM 1663 C CA . GLY A 1 211 ? -14.367 -7.658 25.504 1.00 83.44 211 GLY A CA 1
ATOM 1664 C C . GLY A 1 211 ? -14.543 -8.889 24.605 1.00 83.44 211 GLY A C 1
ATOM 1665 O O . GLY A 1 211 ? -13.986 -9.948 24.890 1.00 83.44 211 GLY A O 1
ATOM 1666 N N . LYS A 1 212 ? -15.331 -8.783 23.528 1.00 84.69 212 LYS A N 1
ATOM 1667 C CA . LYS A 1 212 ? -15.574 -9.872 22.572 1.00 84.69 212 LYS A CA 1
ATOM 1668 C C . LYS A 1 212 ? -14.514 -9.898 21.473 1.00 84.69 212 LYS A C 1
ATOM 1670 O O . LYS A 1 212 ? -13.941 -8.874 21.116 1.00 84.69 212 LYS A O 1
ATOM 1675 N N . SER A 1 213 ? -14.310 -11.069 20.871 1.00 87.38 213 SER A N 1
ATOM 1676 C CA . SER A 1 213 ? -13.493 -11.198 19.662 1.00 87.38 213 SER A CA 1
ATOM 1677 C C . SER A 1 213 ? -14.169 -10.519 18.466 1.00 87.38 213 SER A C 1
ATOM 1679 O O . SER A 1 213 ? -15.365 -10.704 18.235 1.00 87.38 213 SER A O 1
ATOM 1681 N N . ILE A 1 214 ? -13.390 -9.767 17.685 1.00 87.75 214 ILE A N 1
ATOM 1682 C CA . ILE A 1 214 ? -13.852 -9.032 16.500 1.00 87.75 214 ILE A CA 1
ATOM 1683 C C . ILE A 1 214 ? -13.204 -9.641 15.254 1.00 87.75 214 ILE A C 1
ATOM 1685 O O . ILE A 1 214 ? -11.994 -9.849 15.219 1.00 87.75 214 ILE A O 1
ATOM 1689 N N . LEU A 1 215 ? -14.005 -9.897 14.215 1.00 89.69 215 LEU A N 1
ATOM 1690 C CA . LEU A 1 215 ? -13.535 -10.367 12.911 1.00 89.69 215 LEU A CA 1
ATOM 1691 C C . LEU A 1 215 ? -13.843 -9.322 11.831 1.00 89.69 215 LEU A C 1
ATOM 1693 O O . LEU A 1 215 ? -15.005 -8.989 11.599 1.00 89.69 215 LEU A O 1
ATOM 1697 N N . ILE A 1 216 ? -12.809 -8.841 11.136 1.00 86.94 216 ILE A N 1
ATOM 1698 C CA . ILE A 1 216 ? -12.935 -7.860 10.049 1.00 86.94 216 ILE A CA 1
ATOM 1699 C C . ILE A 1 216 ? -12.842 -8.583 8.698 1.00 86.94 216 ILE A C 1
ATOM 1701 O O . ILE A 1 216 ? -11.776 -9.052 8.301 1.00 86.94 216 ILE A O 1
ATOM 1705 N N . LEU A 1 217 ? -13.957 -8.650 7.962 1.00 86.44 217 LEU A N 1
ATOM 1706 C CA . LEU A 1 217 ? -14.040 -9.284 6.640 1.00 86.44 217 LEU A CA 1
ATOM 1707 C C . LEU A 1 217 ? -14.280 -8.259 5.533 1.00 86.44 217 LEU A C 1
ATOM 1709 O O . LEU A 1 217 ? -14.970 -7.259 5.711 1.00 86.44 217 LEU A O 1
ATOM 1713 N N . GLY A 1 218 ? -13.743 -8.538 4.348 1.00 81.50 218 GLY A N 1
ATOM 1714 C CA . GLY A 1 218 ? -13.892 -7.666 3.191 1.00 81.50 218 GLY A CA 1
ATOM 1715 C C . GLY A 1 218 ? -13.008 -8.090 2.027 1.00 81.50 218 GLY A C 1
ATOM 1716 O O . GLY A 1 218 ? -12.002 -8.784 2.207 1.00 81.50 218 GLY A O 1
ATOM 1717 N N . LYS A 1 219 ? -13.376 -7.649 0.821 1.00 75.44 219 LYS A N 1
ATOM 1718 C CA . LYS A 1 219 ? -12.607 -7.905 -0.405 1.00 75.44 219 LYS A CA 1
ATOM 1719 C C . LYS A 1 219 ? -11.156 -7.398 -0.276 1.00 75.44 219 LYS A C 1
ATOM 1721 O O . LYS A 1 219 ? -10.872 -6.532 0.559 1.00 75.44 219 LYS A O 1
ATOM 1726 N N . PRO A 1 220 ? -10.204 -7.920 -1.066 1.00 65.31 220 PRO A N 1
ATOM 1727 C CA . PRO A 1 220 ? -8.867 -7.335 -1.157 1.00 65.31 220 PRO A CA 1
ATOM 1728 C C . PRO A 1 220 ? -8.938 -5.818 -1.403 1.00 65.31 220 PRO A C 1
ATOM 1730 O O . PRO A 1 220 ? -9.780 -5.358 -2.169 1.00 65.31 220 PRO A O 1
ATOM 1733 N N . GLY A 1 221 ? -8.107 -5.039 -0.703 1.00 67.06 221 GLY A N 1
ATOM 1734 C CA . GLY A 1 221 ? -8.103 -3.572 -0.804 1.00 67.06 221 GLY A CA 1
ATOM 1735 C C . GLY A 1 221 ? -9.229 -2.835 -0.064 1.00 67.06 221 GLY A C 1
ATOM 1736 O O . GLY A 1 221 ? -9.274 -1.615 -0.119 1.00 67.06 221 GLY A O 1
ATOM 1737 N N . SER A 1 222 ? -10.112 -3.518 0.676 1.00 74.25 222 SER A N 1
ATOM 1738 C CA . SER A 1 222 ? -11.237 -2.874 1.382 1.00 74.25 222 SER A CA 1
ATOM 1739 C C . SER A 1 222 ? -10.867 -2.112 2.669 1.00 74.25 222 SER A C 1
ATOM 1741 O O . SER A 1 222 ? -11.757 -1.817 3.457 1.00 74.25 222 SER A O 1
ATOM 1743 N N . GLY A 1 223 ? -9.580 -1.875 2.940 1.00 76.19 223 GLY A N 1
ATOM 1744 C CA . GLY A 1 223 ? -9.129 -1.150 4.136 1.00 76.19 223 GLY A CA 1
ATOM 1745 C C . GLY A 1 223 ? -9.062 -1.957 5.442 1.00 76.19 223 GLY A C 1
ATOM 1746 O O . GLY A 1 223 ? -8.901 -1.363 6.496 1.00 76.19 223 GLY A O 1
ATOM 1747 N N . LYS A 1 224 ? -9.135 -3.297 5.413 1.00 86.06 224 LYS A N 1
ATOM 1748 C CA . LYS A 1 224 ? -9.111 -4.135 6.639 1.00 86.06 224 LYS A CA 1
ATOM 1749 C C . LYS A 1 224 ? -7.881 -3.888 7.519 1.00 86.06 224 LYS A C 1
ATOM 1751 O O . LYS A 1 224 ? -8.011 -3.553 8.689 1.00 86.06 224 LYS A O 1
ATOM 1756 N N . THR A 1 225 ? -6.695 -4.030 6.932 1.00 78.88 225 THR A N 1
ATOM 1757 C CA . THR A 1 225 ? -5.408 -3.843 7.614 1.00 78.88 225 THR A CA 1
ATOM 1758 C C . THR A 1 225 ? -5.273 -2.417 8.137 1.00 78.88 225 THR A C 1
ATOM 1760 O O . THR A 1 225 ? -4.755 -2.181 9.217 1.00 78.88 225 THR A O 1
ATOM 1763 N N . HIS A 1 226 ? -5.812 -1.457 7.394 1.00 79.06 226 HIS A N 1
ATOM 1764 C CA . HIS A 1 226 ? -5.832 -0.064 7.794 1.00 79.06 226 HIS A CA 1
ATOM 1765 C C . HIS A 1 226 ? -6.720 0.180 9.023 1.00 79.06 226 HIS A C 1
ATOM 1767 O O . HIS A 1 226 ? -6.278 0.822 9.968 1.00 79.06 226 HIS A O 1
ATOM 1773 N N . THR A 1 227 ? -7.932 -0.384 9.052 1.00 83.06 227 THR A N 1
ATOM 1774 C CA . THR A 1 227 ? -8.793 -0.365 10.244 1.00 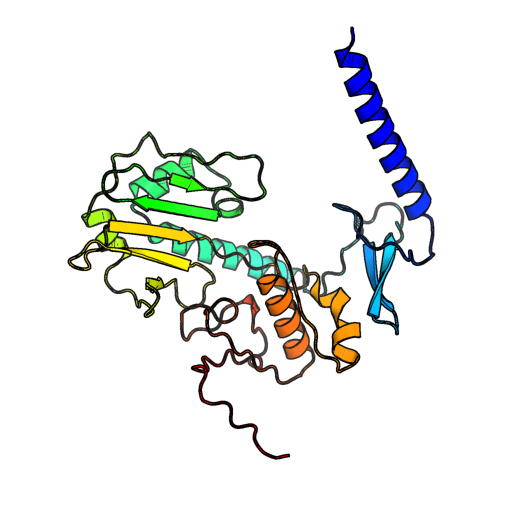83.06 227 THR A CA 1
ATOM 1775 C C . THR A 1 227 ? -8.107 -1.009 11.444 1.00 83.06 227 THR A C 1
ATOM 1777 O O . THR A 1 227 ? -8.224 -0.501 12.554 1.00 83.06 227 THR A O 1
ATOM 1780 N N . LEU A 1 228 ? -7.384 -2.111 11.226 1.00 84.88 228 LEU A N 1
ATOM 1781 C CA . LEU A 1 228 ? -6.644 -2.784 12.288 1.00 84.88 228 LEU A CA 1
ATOM 1782 C C . LEU A 1 228 ? -5.529 -1.890 12.854 1.00 84.88 228 LEU A C 1
ATOM 1784 O O . LEU A 1 228 ? -5.439 -1.757 14.068 1.00 84.88 228 LEU A O 1
ATOM 1788 N N . ARG A 1 229 ? -4.744 -1.223 11.995 1.00 79.88 229 ARG A N 1
ATOM 1789 C CA . ARG A 1 229 ? -3.700 -0.271 12.420 1.00 79.88 229 ARG A CA 1
ATOM 1790 C C . ARG A 1 229 ? -4.270 0.895 13.227 1.00 79.88 229 ARG A C 1
ATOM 1792 O O . ARG A 1 229 ? -3.782 1.157 14.318 1.00 79.88 229 ARG A O 1
ATOM 1799 N N . ASP A 1 230 ? -5.336 1.530 12.732 1.00 78.56 230 ASP A N 1
ATOM 1800 C CA . ASP A 1 230 ? -6.029 2.626 13.432 1.00 78.56 230 ASP A CA 1
ATOM 1801 C C . ASP A 1 230 ? -6.541 2.181 14.813 1.00 78.56 230 ASP A C 1
ATOM 1803 O O . ASP A 1 230 ? -6.413 2.903 15.799 1.00 78.56 230 ASP A O 1
ATOM 1807 N N . LEU A 1 231 ? -7.064 0.956 14.925 1.00 81.19 231 LEU A N 1
ATOM 1808 C CA . LEU A 1 231 ? -7.504 0.417 16.210 1.00 81.19 231 LEU A CA 1
ATOM 1809 C C . LEU A 1 231 ? -6.332 0.149 17.169 1.00 81.19 231 LEU A C 1
ATOM 1811 O O . LEU A 1 231 ? -6.422 0.507 18.342 1.00 81.19 231 LEU A O 1
ATOM 1815 N N . CYS A 1 232 ? -5.243 -0.457 16.687 1.00 80.62 232 CYS A N 1
ATOM 1816 C CA . CYS A 1 232 ? -4.044 -0.709 17.489 1.00 80.62 232 CYS A CA 1
ATOM 1817 C C . CYS A 1 232 ? -3.444 0.594 18.032 1.00 80.62 232 CYS A C 1
ATOM 1819 O O . CYS A 1 232 ? -3.186 0.677 19.233 1.00 80.62 232 CYS A O 1
ATOM 1821 N N . ALA A 1 233 ? -3.305 1.614 17.179 1.00 74.94 233 ALA A N 1
ATOM 1822 C CA . ALA A 1 233 ? -2.807 2.930 17.571 1.00 74.94 233 ALA A CA 1
ATOM 1823 C C . ALA A 1 233 ? -3.663 3.543 18.689 1.00 74.94 233 ALA A C 1
ATOM 1825 O O . ALA A 1 233 ? -3.146 3.874 19.753 1.00 74.94 233 ALA A O 1
ATOM 1826 N N . ARG A 1 234 ? -4.991 3.575 18.517 1.00 76.56 234 ARG A N 1
ATOM 1827 C CA . ARG A 1 234 ? -5.919 4.119 19.527 1.00 76.56 234 ARG A CA 1
ATOM 1828 C C . ARG A 1 234 ? -5.865 3.375 20.857 1.00 76.56 234 ARG A C 1
ATOM 1830 O O . ARG A 1 234 ? -5.959 3.991 21.915 1.00 76.56 234 ARG A O 1
ATOM 1837 N N . LEU A 1 235 ? -5.759 2.047 20.825 1.00 78.75 235 LEU A N 1
ATOM 1838 C CA . LEU A 1 235 ? -5.674 1.249 22.049 1.00 78.75 235 LEU A CA 1
ATOM 1839 C C . LEU A 1 235 ? -4.356 1.499 22.788 1.00 78.75 235 LEU A C 1
ATOM 1841 O O . LEU A 1 235 ? -4.375 1.621 24.014 1.00 78.75 235 LEU A O 1
ATOM 1845 N N . SER A 1 236 ? -3.254 1.622 22.048 1.00 74.88 236 SER A N 1
ATOM 1846 C CA . SER A 1 236 ? -1.936 1.978 22.579 1.00 74.88 236 SER A CA 1
ATOM 1847 C C . SER A 1 236 ? -1.937 3.380 23.207 1.00 74.88 236 SER A C 1
ATOM 1849 O O . SER A 1 236 ? -1.526 3.547 24.356 1.00 74.88 236 SER A O 1
ATOM 1851 N N . GLU A 1 237 ? -2.493 4.380 22.511 1.00 71.69 237 GLU A N 1
ATOM 1852 C CA . GLU A 1 237 ? -2.663 5.757 23.010 1.00 71.69 237 GLU A CA 1
ATOM 1853 C C . GLU A 1 237 ? -3.532 5.822 24.273 1.00 71.69 237 GLU A C 1
ATOM 1855 O O . GLU A 1 237 ? -3.241 6.583 25.195 1.00 71.69 237 GLU A O 1
ATOM 1860 N N . ALA A 1 238 ? -4.560 4.973 24.367 1.00 73.69 238 ALA A N 1
ATOM 1861 C CA . ALA A 1 238 ? -5.386 4.830 25.566 1.00 73.69 238 ALA A CA 1
ATOM 1862 C C . ALA A 1 238 ? -4.664 4.124 26.738 1.00 73.69 238 ALA A C 1
ATOM 1864 O O . ALA A 1 238 ? -5.264 3.913 27.793 1.00 73.69 238 ALA A O 1
ATOM 1865 N N . GLY A 1 239 ? -3.390 3.753 26.573 1.00 74.88 239 GLY A N 1
ATOM 1866 C CA . GLY A 1 239 ? -2.545 3.166 27.610 1.00 74.88 239 GLY A CA 1
ATOM 1867 C C . GLY A 1 239 ? -2.614 1.642 27.712 1.00 74.88 239 GLY A C 1
ATOM 1868 O O . GLY A 1 239 ? -2.103 1.092 28.688 1.00 74.88 239 GLY A O 1
ATOM 1869 N N . ASN A 1 240 ? -3.224 0.954 26.741 1.00 76.31 240 ASN A N 1
ATOM 1870 C CA . ASN A 1 240 ? -3.291 -0.509 26.728 1.00 76.31 240 ASN A CA 1
ATOM 1871 C C . ASN A 1 240 ? -2.005 -1.115 26.157 1.00 76.31 240 ASN A C 1
ATOM 1873 O O . ASN A 1 240 ? -1.410 -0.570 25.232 1.00 76.31 240 ASN A O 1
ATOM 1877 N N . ASN A 1 241 ? -1.634 -2.299 26.647 1.00 80.94 241 ASN A N 1
ATOM 1878 C CA . ASN A 1 241 ? -0.602 -3.116 26.012 1.00 80.94 241 ASN A CA 1
ATOM 1879 C C . ASN A 1 241 ? -1.225 -3.860 24.825 1.00 80.94 241 ASN A C 1
ATOM 1881 O O . ASN A 1 241 ? -2.129 -4.679 25.013 1.00 80.94 241 ASN A O 1
ATOM 1885 N N . VAL A 1 242 ? -0.752 -3.578 23.612 1.00 79.94 242 VAL A N 1
ATOM 1886 C CA . VAL A 1 242 ? -1.288 -4.156 22.374 1.00 79.94 242 VAL A CA 1
ATOM 1887 C C . VAL A 1 242 ? -0.239 -5.071 21.753 1.00 79.94 242 VAL A C 1
ATOM 1889 O O . VAL A 1 242 ? 0.832 -4.616 21.369 1.00 79.94 242 VAL A O 1
ATOM 1892 N N . MET A 1 243 ? -0.561 -6.362 21.630 1.00 82.19 243 MET A N 1
ATOM 1893 C CA . MET A 1 243 ? 0.260 -7.333 20.904 1.00 82.19 243 MET A CA 1
ATOM 1894 C C . MET A 1 243 ? -0.337 -7.575 19.519 1.00 82.19 243 MET A C 1
ATOM 1896 O O . MET A 1 243 ? -1.502 -7.965 19.399 1.00 82.19 243 MET A O 1
ATOM 1900 N N . VAL A 1 244 ? 0.474 -7.394 18.479 1.00 80.94 244 VAL A N 1
ATOM 1901 C CA . VAL A 1 244 ? 0.096 -7.709 17.099 1.00 80.94 244 VAL A CA 1
ATOM 1902 C C . VAL A 1 244 ? 0.887 -8.923 16.628 1.00 80.94 244 VAL A C 1
ATOM 1904 O O . VAL A 1 244 ? 2.113 -8.912 16.647 1.00 80.94 244 VAL A O 1
ATOM 1907 N N . VAL A 1 245 ? 0.176 -9.957 16.174 1.00 82.25 245 VAL A N 1
ATOM 1908 C CA . VAL A 1 245 ? 0.768 -11.116 15.493 1.00 82.25 245 VAL A CA 1
ATOM 1909 C C . VAL A 1 245 ? 0.575 -10.929 13.995 1.00 82.25 245 VAL A C 1
ATOM 1911 O O . VAL A 1 245 ? -0.532 -11.095 13.483 1.00 82.25 245 VAL A O 1
ATOM 1914 N N . ASP A 1 246 ? 1.647 -10.561 13.301 1.00 78.94 246 ASP A N 1
ATOM 1915 C CA . ASP A 1 246 ? 1.614 -10.206 11.884 1.00 78.94 246 ASP A CA 1
ATOM 1916 C C . ASP A 1 246 ? 2.541 -11.105 11.067 1.00 78.94 246 ASP A C 1
ATOM 1918 O O . ASP A 1 246 ? 3.721 -10.834 10.881 1.00 78.94 246 ASP A O 1
ATOM 1922 N N . THR A 1 247 ? 1.992 -12.210 10.571 1.00 69.00 247 THR A N 1
ATOM 1923 C CA . THR A 1 247 ? 2.748 -13.192 9.781 1.00 69.00 247 THR A CA 1
ATOM 1924 C C . THR A 1 247 ? 3.078 -12.721 8.368 1.00 69.00 247 THR A C 1
ATOM 1926 O O . THR A 1 247 ? 3.862 -13.366 7.680 1.00 69.00 247 THR A O 1
ATOM 1929 N N . SER A 1 248 ? 2.416 -11.669 7.883 1.00 67.12 248 SER A N 1
ATOM 1930 C CA . SER A 1 248 ? 2.529 -11.201 6.495 1.00 67.12 248 SER A CA 1
ATOM 1931 C C . SER A 1 248 ? 3.149 -9.813 6.386 1.00 67.12 248 SER A C 1
ATOM 1933 O O . SER A 1 248 ? 3.205 -9.268 5.281 1.00 67.12 248 SER A O 1
ATOM 1935 N N . ASN A 1 249 ? 3.618 -9.267 7.510 1.00 70.31 249 ASN A N 1
ATOM 1936 C CA . ASN A 1 249 ? 4.221 -7.944 7.621 1.00 70.31 249 ASN A CA 1
ATOM 1937 C C . ASN A 1 249 ? 3.302 -6.834 7.079 1.00 70.31 249 ASN A C 1
ATOM 1939 O O . ASN A 1 249 ? 3.765 -5.818 6.557 1.00 70.31 249 ASN A O 1
ATOM 1943 N N . GLU A 1 250 ? 1.979 -7.032 7.159 1.00 71.19 250 GLU A N 1
ATOM 1944 C CA . GLU A 1 250 ? 1.004 -6.046 6.698 1.00 71.19 250 GLU A CA 1
ATOM 1945 C C . GLU A 1 250 ? 0.773 -4.935 7.729 1.00 71.19 250 GLU A C 1
ATOM 1947 O O . GLU A 1 250 ? 0.453 -3.808 7.359 1.00 71.19 250 GLU A O 1
ATOM 1952 N N . VAL A 1 251 ? 0.899 -5.226 9.017 1.00 72.12 251 VAL A N 1
ATOM 1953 C CA . VAL A 1 251 ? 0.675 -4.304 10.134 1.00 72.12 251 VAL A CA 1
ATOM 1954 C C . VAL A 1 251 ? 1.980 -3.702 10.636 1.00 72.12 251 VAL A C 1
ATOM 1956 O O . VAL A 1 251 ? 1.984 -2.508 10.878 1.00 72.12 251 VAL A O 1
ATOM 1959 N N . GLY A 1 252 ? 3.052 -4.484 10.779 1.00 66.69 252 GLY A N 1
ATOM 1960 C CA . GLY A 1 252 ? 4.338 -4.020 11.321 1.00 66.69 252 GLY A CA 1
ATOM 1961 C C . GLY A 1 252 ? 5.327 -3.504 10.274 1.00 66.69 252 GLY A C 1
ATOM 1962 O O . GLY A 1 252 ? 6.292 -2.836 10.627 1.00 66.69 252 GLY A O 1
ATOM 1963 N N . GLY A 1 253 ? 5.082 -3.786 8.992 1.00 71.94 253 GLY A N 1
ATOM 1964 C CA . GLY A 1 253 ? 6.045 -3.528 7.924 1.00 71.94 253 GLY A CA 1
ATOM 1965 C C . GLY A 1 253 ? 7.151 -4.594 7.846 1.00 71.94 253 GLY A C 1
ATOM 1966 O O . GLY A 1 253 ? 7.225 -5.495 8.680 1.00 71.94 253 GLY A O 1
ATOM 1967 N N . PRO A 1 254 ? 7.990 -4.550 6.799 1.00 68.44 254 PRO A N 1
ATOM 1968 C CA . PRO A 1 254 ? 8.946 -5.614 6.482 1.00 68.44 254 PRO A CA 1
ATOM 1969 C C . PRO A 1 254 ? 10.237 -5.596 7.320 1.00 68.44 254 PRO A C 1
ATOM 1971 O O . PRO A 1 254 ? 11.029 -6.531 7.203 1.00 68.44 254 PRO A O 1
ATOM 1974 N N . GLY A 1 255 ? 10.458 -4.556 8.129 1.00 66.50 255 GLY A N 1
ATOM 1975 C CA . GLY A 1 255 ? 11.718 -4.303 8.831 1.00 66.50 255 GLY A CA 1
ATOM 1976 C C . GLY A 1 255 ? 11.595 -4.272 10.354 1.00 66.50 255 GLY A C 1
ATOM 1977 O O . GLY A 1 255 ? 10.516 -4.409 10.920 1.00 66.50 255 GLY A O 1
ATOM 1978 N N . ASN A 1 256 ? 12.727 -4.035 11.020 1.00 64.69 256 ASN A N 1
ATOM 1979 C CA . ASN A 1 256 ? 12.803 -3.906 12.484 1.00 64.69 256 ASN A CA 1
ATOM 1980 C C . ASN A 1 256 ? 12.575 -2.464 12.971 1.00 64.69 256 ASN A C 1
ATOM 1982 O O . ASN A 1 256 ? 12.702 -2.181 14.161 1.00 64.69 256 ASN A O 1
ATOM 1986 N N . ILE A 1 257 ? 12.308 -1.545 12.043 1.00 66.06 257 ILE A N 1
ATOM 1987 C CA . ILE A 1 257 ? 11.999 -0.147 12.328 1.00 66.06 257 ILE A CA 1
ATOM 1988 C C . ILE A 1 257 ? 10.471 -0.021 12.370 1.00 66.06 257 ILE A C 1
ATOM 1990 O O . ILE A 1 257 ? 9.830 -0.398 11.385 1.00 66.06 257 ILE A O 1
ATOM 1994 N N . PRO A 1 258 ? 9.882 0.496 13.466 1.00 62.19 258 PRO A N 1
ATOM 1995 C CA . PRO A 1 258 ? 8.441 0.693 13.562 1.00 62.19 258 PRO A CA 1
ATOM 1996 C C . PRO A 1 258 ? 7.901 1.562 12.424 1.00 62.19 258 PRO A C 1
ATOM 1998 O O . PRO A 1 258 ? 8.493 2.586 12.074 1.00 62.19 258 PRO A O 1
ATOM 2001 N N . ILE A 1 259 ? 6.747 1.177 11.880 1.00 62.09 259 ILE A N 1
ATOM 2002 C CA . ILE A 1 259 ? 6.014 2.021 10.937 1.00 62.09 259 ILE A CA 1
ATOM 2003 C C . ILE A 1 259 ? 5.222 3.101 11.689 1.00 62.09 259 ILE A C 1
ATOM 2005 O O . ILE A 1 259 ? 4.736 2.890 12.802 1.00 62.09 259 ILE A O 1
ATOM 2009 N N . LEU A 1 260 ? 5.034 4.256 11.054 1.00 55.88 260 LEU A N 1
ATOM 2010 C CA . LEU A 1 260 ? 4.435 5.437 11.686 1.00 55.88 260 LEU A CA 1
ATOM 2011 C C . LEU A 1 260 ? 3.020 5.200 12.239 1.00 55.88 260 LEU A C 1
ATOM 2013 O O . LEU A 1 260 ? 2.670 5.709 13.297 1.00 55.88 260 LEU A O 1
ATOM 2017 N N . SER A 1 261 ? 2.195 4.407 11.547 1.00 54.47 261 SER A N 1
ATOM 2018 C CA . SER A 1 261 ? 0.788 4.220 11.933 1.00 54.47 261 SER A CA 1
ATOM 2019 C C . SER A 1 261 ? 0.572 3.344 13.168 1.00 54.47 261 SER A C 1
ATOM 2021 O O . SER A 1 261 ? -0.573 3.184 13.578 1.00 54.47 261 SER A O 1
ATOM 2023 N N . SER A 1 262 ? 1.617 2.703 13.698 1.00 47.12 262 SER A N 1
ATOM 2024 C CA . SER A 1 262 ? 1.487 1.802 14.848 1.00 47.12 262 SER A CA 1
ATOM 2025 C C . SER A 1 262 ? 1.899 2.426 16.173 1.00 47.12 262 SER A C 1
ATOM 2027 O O . SER A 1 262 ? 1.422 1.937 17.193 1.00 47.12 262 SER A O 1
ATOM 2029 N N . ASP A 1 263 ? 2.748 3.462 16.203 1.00 44.03 263 ASP A N 1
ATOM 2030 C CA . ASP A 1 263 ? 3.293 3.894 17.491 1.00 44.03 263 ASP A CA 1
ATOM 2031 C C . ASP A 1 263 ? 3.844 5.329 17.538 1.00 44.03 263 ASP A C 1
ATOM 2033 O O . ASP A 1 263 ? 4.945 5.613 17.071 1.00 44.03 263 ASP A O 1
ATOM 2037 N N . THR A 1 264 ? 3.096 6.226 18.177 1.00 43.34 264 THR A N 1
ATOM 2038 C CA . THR A 1 264 ? 3.591 7.519 18.682 1.00 43.34 264 THR A CA 1
ATOM 2039 C C . THR A 1 264 ? 4.000 7.448 20.161 1.00 43.34 264 THR A C 1
ATOM 2041 O O . THR A 1 264 ? 4.569 8.411 20.671 1.00 43.34 264 THR A O 1
ATOM 2044 N N . SER A 1 265 ? 3.742 6.338 20.873 1.00 39.53 265 SER A N 1
ATOM 2045 C CA . SER A 1 265 ? 3.857 6.248 22.342 1.00 39.53 265 SER A CA 1
ATOM 2046 C C . SER A 1 265 ? 4.876 5.221 22.868 1.00 39.53 265 SER A C 1
ATOM 2048 O O . SER A 1 265 ? 5.135 5.192 24.074 1.00 39.53 265 SER A O 1
ATOM 2050 N N . GLY A 1 266 ? 5.471 4.400 22.000 1.00 42.31 266 GLY A N 1
ATOM 2051 C CA . GLY A 1 266 ? 6.404 3.323 22.349 1.00 42.31 266 GLY A CA 1
ATOM 2052 C C . GLY A 1 266 ? 5.738 2.078 22.954 1.00 42.31 266 GLY A C 1
ATOM 2053 O O . GLY A 1 266 ? 6.416 1.316 23.641 1.00 42.31 266 GLY A O 1
ATOM 2054 N N . ARG A 1 267 ? 4.413 1.906 22.812 1.00 43.25 267 ARG A N 1
ATOM 2055 C CA . ARG A 1 267 ? 3.622 0.873 23.528 1.00 43.25 267 ARG A CA 1
ATOM 2056 C C . ARG A 1 267 ? 2.941 -0.153 22.625 1.00 43.25 267 ARG A C 1
ATOM 2058 O O . ARG A 1 267 ? 2.301 -1.080 23.130 1.00 43.25 267 ARG A O 1
ATOM 2065 N N . CYS A 1 268 ? 3.078 -0.012 21.309 1.00 39.50 268 CYS A N 1
ATOM 2066 C CA . CYS A 1 268 ? 2.630 -1.021 20.359 1.00 39.50 268 CYS A CA 1
ATOM 2067 C C . CYS A 1 268 ? 3.856 -1.742 19.804 1.00 39.50 268 CYS A C 1
ATOM 2069 O O . CYS A 1 268 ? 4.504 -1.253 18.886 1.00 39.50 268 CYS A O 1
ATOM 2071 N N . GLU A 1 269 ? 4.159 -2.925 20.336 1.00 40.06 269 GLU A N 1
ATOM 2072 C CA . GLU A 1 269 ? 5.244 -3.754 19.812 1.00 40.06 269 GLU A CA 1
ATOM 2073 C C . GLU A 1 269 ? 4.706 -4.669 18.698 1.00 40.06 269 GLU A C 1
ATOM 2075 O O . GLU A 1 269 ? 3.976 -5.629 18.984 1.00 40.06 269 GLU A O 1
ATOM 2080 N N . PRO A 1 270 ? 5.039 -4.428 17.413 1.00 42.78 270 PRO A N 1
ATOM 2081 C CA . PRO A 1 270 ? 4.840 -5.435 16.384 1.00 42.78 270 PRO A CA 1
ATOM 2082 C C . PRO A 1 270 ? 5.819 -6.580 16.656 1.00 42.78 270 PRO A C 1
ATOM 2084 O O . PRO A 1 270 ? 6.997 -6.517 16.313 1.00 42.78 270 PRO A O 1
ATOM 2087 N N . THR A 1 271 ? 5.354 -7.644 17.307 1.00 34.88 271 THR A N 1
ATOM 2088 C CA . THR A 1 271 ? 6.168 -8.849 17.444 1.00 34.88 271 THR A CA 1
ATOM 2089 C C . THR A 1 271 ? 6.057 -9.654 16.152 1.00 34.88 271 THR A C 1
ATOM 2091 O O . THR A 1 271 ? 4.995 -10.186 15.823 1.00 34.88 271 THR A O 1
ATOM 2094 N N . LEU A 1 272 ? 7.172 -9.796 15.431 1.00 32.91 272 LEU A N 1
ATOM 2095 C CA . LEU A 1 272 ? 7.340 -10.836 14.416 1.00 32.91 272 LEU A CA 1
ATOM 2096 C C . LEU A 1 272 ? 7.344 -12.191 15.129 1.00 32.91 272 LEU A C 1
ATOM 2098 O O . LEU A 1 272 ? 8.396 -12.728 15.474 1.00 32.91 272 LEU A O 1
ATOM 2102 N N . VAL A 1 273 ? 6.163 -12.732 15.420 1.00 26.20 273 VAL A N 1
ATOM 2103 C CA . VAL A 1 273 ? 6.058 -14.087 15.954 1.00 26.20 273 VAL A CA 1
ATOM 2104 C C . VAL A 1 273 ? 6.025 -15.045 14.760 1.00 26.20 273 VAL A C 1
ATOM 2106 O O . VAL A 1 273 ? 5.011 -15.079 14.054 1.00 26.20 273 VAL A O 1
ATOM 2109 N N . PRO A 1 274 ? 7.072 -15.853 14.491 1.00 21.67 274 PRO A N 1
ATOM 21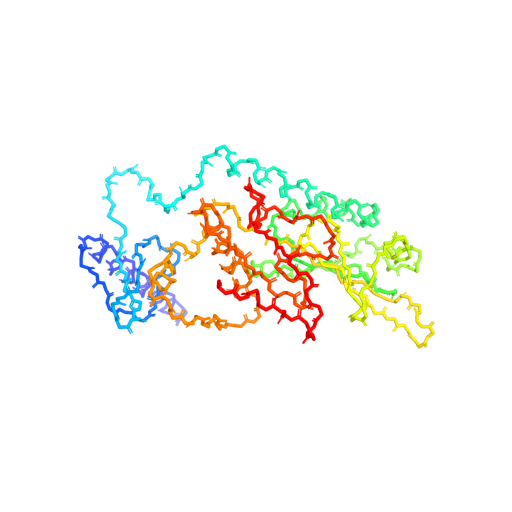10 C CA . PRO A 1 274 ? 6.875 -17.048 13.680 1.00 21.67 274 PRO A CA 1
ATOM 2111 C C . PRO A 1 274 ? 5.764 -17.867 14.345 1.00 21.67 274 PRO A C 1
ATOM 2113 O O . PRO A 1 274 ? 5.702 -17.933 15.573 1.00 21.67 274 PRO A O 1
ATOM 2116 N N . ALA A 1 275 ? 4.873 -18.462 13.548 1.00 25.03 275 ALA A N 1
ATOM 2117 C CA . ALA A 1 275 ? 3.596 -19.066 13.959 1.00 25.03 275 ALA A CA 1
ATOM 2118 C C . ALA A 1 275 ? 3.661 -20.188 15.033 1.00 25.03 275 ALA A C 1
ATOM 2120 O O . ALA A 1 275 ? 2.673 -20.875 15.272 1.00 25.03 275 ALA A O 1
ATOM 2121 N N . SER A 1 276 ? 4.798 -20.393 15.693 1.00 22.73 276 SER A N 1
ATOM 2122 C CA . SER A 1 276 ? 5.078 -21.474 16.629 1.00 22.73 276 SER A CA 1
ATOM 2123 C C . SER A 1 276 ? 5.382 -21.053 18.073 1.00 22.73 276 SER A C 1
ATOM 2125 O O . SER A 1 276 ? 5.649 -21.946 18.872 1.00 22.73 276 SER A O 1
ATOM 2127 N N . LEU A 1 277 ? 5.361 -19.770 18.473 1.00 24.84 277 LEU A N 1
ATOM 2128 C CA . LEU A 1 277 ? 5.716 -19.431 19.864 1.00 24.84 277 LEU A CA 1
ATOM 2129 C C . LEU A 1 277 ? 5.020 -18.180 20.432 1.00 24.84 277 LEU A C 1
ATOM 2131 O O . LEU A 1 277 ? 5.575 -17.090 20.420 1.00 24.84 277 LEU A O 1
ATOM 2135 N N . VAL A 1 278 ? 3.841 -18.344 21.038 1.00 26.06 278 VAL A N 1
ATOM 2136 C CA . VAL A 1 278 ? 3.316 -17.361 22.005 1.00 26.06 278 VAL A CA 1
ATOM 2137 C C . VAL A 1 278 ? 3.242 -18.030 23.374 1.00 26.06 278 VAL A C 1
ATOM 2139 O O . VAL A 1 278 ? 2.347 -18.830 23.645 1.00 26.06 278 VAL A O 1
ATOM 2142 N N . ARG A 1 279 ? 4.205 -17.716 24.250 1.00 22.95 279 ARG A N 1
ATOM 2143 C CA . ARG A 1 279 ? 4.078 -17.947 25.694 1.00 22.95 279 ARG A CA 1
ATOM 2144 C C . ARG A 1 279 ? 3.354 -16.749 26.293 1.00 22.95 279 ARG A C 1
ATOM 2146 O O . ARG A 1 279 ? 3.907 -15.658 26.354 1.00 22.95 279 ARG A O 1
ATOM 2153 N N . VAL A 1 280 ? 2.130 -16.980 26.748 1.00 28.64 280 VAL A N 1
ATOM 2154 C CA . VAL A 1 280 ? 1.397 -16.049 27.609 1.00 28.64 280 VAL A CA 1
ATOM 2155 C C . VAL A 1 280 ? 2.079 -16.069 28.985 1.00 28.64 280 VAL A C 1
ATOM 2157 O O . VAL A 1 280 ? 2.192 -17.158 29.559 1.00 28.64 280 VAL A O 1
ATOM 2160 N N . PRO A 1 281 ? 2.576 -14.942 29.526 1.00 24.08 281 PRO A N 1
ATOM 2161 C CA . PRO A 1 281 ? 3.047 -14.924 30.904 1.00 24.08 281 PRO A CA 1
ATOM 2162 C C . PRO A 1 281 ? 1.852 -15.169 31.843 1.00 24.08 281 PRO A C 1
ATOM 2164 O O . PRO A 1 281 ? 0.758 -14.654 31.589 1.00 24.08 281 PRO A O 1
ATOM 2167 N N . PRO A 1 282 ? 2.013 -15.992 32.894 1.00 29.89 282 PRO A N 1
ATOM 2168 C CA . PRO A 1 282 ? 0.948 -16.213 33.858 1.00 29.89 282 PRO A CA 1
ATOM 2169 C C . PRO A 1 282 ? 0.686 -14.923 34.647 1.00 29.89 282 PRO A C 1
ATOM 2171 O O . PRO A 1 282 ? 1.585 -14.099 34.812 1.00 29.89 282 PRO A O 1
ATOM 2174 N N . ARG A 1 283 ? -0.573 -14.778 35.071 1.00 39.28 283 ARG A N 1
ATOM 2175 C CA . ARG A 1 283 ? -1.126 -13.635 35.813 1.00 39.28 283 ARG A CA 1
ATOM 2176 C C . ARG A 1 283 ? -0.332 -13.265 37.058 1.00 39.28 283 ARG A C 1
ATOM 2178 O O . ARG A 1 283 ? 0.130 -14.201 37.746 1.00 39.28 283 ARG A O 1
#